Protein AF-A0A1T4YDE9-F1 (afdb_monomer)

pLDDT: mean 80.78, std 13.63, range [38.94, 96.81]

Secondary structure (DSSP, 8-state):
---EEEEEE-SSSS-EEEEEE-SB-TTT-PBP---TTHHHHHHHHHHHHHHHTT----SS------HHHHHHHHHHHHHHHH-SSHHHHHHHHHHTTEEEE--TTSSS-EEEETT----EEGGGT-GGGSHHHHHHHHHHHHHHH-TTHHHHHS--------------SSTT--HHHHHHHHHHSS-HHHHHHHHHHHHTTSS-PPPP----HHHHHHHHHHHHHHHHHHHHHHHTT--SHHHHHHHHHHHHHHHHHHHHHHHHHHHHHTSTT--THHHHHHHHHHHHHHHHHHHHHHHHHHHHHHHHHHHHHHHHHHHHHHHHHHHHHHHHHHH--

InterPro domains:
  IPR005094 MobA/VirD2-like, nuclease domain [PF03432] (2-55)

Structure (mmCIF, N/CA/C/O backbone):
data_AF-A0A1T4YDE9-F1
#
_entry.id   AF-A0A1T4YDE9-F1
#
loop_
_atom_site.group_PDB
_atom_site.id
_atom_site.type_symbol
_atom_site.label_atom_id
_atom_site.label_alt_id
_atom_site.label_comp_id
_atom_site.label_asym_id
_atom_site.label_entity_id
_atom_site.label_seq_id
_atom_site.pdbx_PDB_ins_code
_atom_site.Cartn_x
_atom_site.Cartn_y
_atom_site.Cartn_z
_atom_site.occupancy
_atom_site.B_iso_or_equiv
_atom_site.auth_seq_id
_atom_site.auth_comp_id
_atom_site.auth_asym_id
_atom_site.auth_atom_id
_atom_site.pdbx_PDB_model_num
ATOM 1 N N . ARG A 1 1 ? -25.663 -31.930 9.914 1.00 81.06 1 ARG A N 1
ATOM 2 C CA . ARG A 1 1 ? -24.834 -32.517 10.999 1.00 81.06 1 ARG A CA 1
ATOM 3 C C . ARG A 1 1 ? -24.202 -31.427 11.853 1.00 81.06 1 ARG A C 1
ATOM 5 O O . ARG A 1 1 ? -24.528 -31.337 13.024 1.00 81.06 1 ARG A O 1
ATOM 12 N N . PHE A 1 2 ? -23.339 -30.589 11.279 1.00 88.94 2 PHE A N 1
ATOM 13 C CA . PHE A 1 2 ? -22.819 -29.404 11.964 1.00 88.94 2 PHE A CA 1
ATOM 14 C C . PHE A 1 2 ? -23.825 -28.256 11.876 1.00 88.94 2 PHE A C 1
ATOM 16 O O . PHE A 1 2 ? -24.538 -28.144 10.878 1.00 88.94 2 PHE A O 1
ATOM 23 N N . GLN A 1 3 ? -23.891 -27.434 12.920 1.00 90.06 3 GLN A N 1
ATOM 24 C CA . GLN A 1 3 ? -24.678 -26.202 12.910 1.00 90.06 3 GLN A CA 1
ATOM 25 C C . GLN A 1 3 ? -23.912 -25.132 12.129 1.00 90.06 3 GLN A C 1
ATOM 27 O O . GLN A 1 3 ? -22.691 -25.021 12.267 1.00 90.06 3 GLN A O 1
ATOM 32 N N . VAL A 1 4 ? -24.624 -24.350 11.322 1.00 90.06 4 VAL A N 1
ATOM 33 C CA . VAL A 1 4 ? -24.051 -23.255 10.535 1.00 90.06 4 VAL A CA 1
ATOM 34 C C . VAL A 1 4 ? -24.906 -22.017 10.745 1.00 90.06 4 VAL A C 1
ATOM 36 O O . VAL A 1 4 ? -26.114 -22.059 10.529 1.00 90.06 4 VAL A O 1
ATOM 39 N N . LEU A 1 5 ? -24.278 -20.922 11.158 1.00 90.94 5 LEU A N 1
ATOM 40 C CA . LEU A 1 5 ? -24.888 -19.601 11.189 1.00 90.94 5 LEU A CA 1
ATOM 41 C C . LEU A 1 5 ? -24.454 -18.829 9.944 1.00 90.94 5 LEU A C 1
ATOM 43 O O . LEU A 1 5 ? -23.268 -18.780 9.617 1.00 90.94 5 LEU A O 1
ATOM 47 N N . VAL A 1 6 ? -25.424 -18.237 9.254 1.00 91.81 6 VAL A N 1
ATOM 48 C CA . VAL A 1 6 ? -25.197 -17.411 8.067 1.00 91.81 6 VAL A CA 1
ATOM 49 C C . VAL A 1 6 ? -25.504 -15.967 8.433 1.00 91.81 6 VAL A C 1
ATOM 51 O O . VAL A 1 6 ? -26.596 -15.671 8.907 1.00 91.81 6 VAL A O 1
ATOM 54 N N . ALA A 1 7 ? -24.539 -15.075 8.229 1.00 90.50 7 ALA A N 1
ATOM 55 C CA . ALA A 1 7 ? -24.699 -13.646 8.466 1.00 90.50 7 ALA A CA 1
ATOM 56 C C . ALA A 1 7 ? -24.392 -12.864 7.187 1.00 90.50 7 ALA A C 1
ATOM 58 O O . ALA A 1 7 ? -23.284 -12.945 6.659 1.00 90.50 7 ALA A O 1
ATOM 59 N N . THR A 1 8 ? -25.358 -12.094 6.697 1.00 88.50 8 THR A N 1
ATOM 60 C CA . THR A 1 8 ? -25.191 -11.259 5.501 1.00 88.50 8 THR A CA 1
ATOM 61 C C . THR A 1 8 ? -24.690 -9.875 5.900 1.00 88.50 8 THR A C 1
ATOM 63 O O . THR A 1 8 ? -25.335 -9.162 6.666 1.00 88.50 8 THR A O 1
ATOM 66 N N . HIS A 1 9 ? -23.533 -9.473 5.381 1.00 86.06 9 HIS A N 1
ATOM 67 C CA . HIS A 1 9 ? -23.024 -8.114 5.537 1.00 86.06 9 HIS A CA 1
ATOM 68 C C . HIS A 1 9 ? -23.741 -7.172 4.565 1.00 86.06 9 HIS A C 1
ATOM 70 O O . HIS A 1 9 ? -23.532 -7.254 3.357 1.00 86.06 9 HIS A O 1
ATOM 76 N N . MET A 1 10 ? -24.549 -6.256 5.110 1.00 84.50 10 MET A N 1
ATOM 77 C CA . MET A 1 10 ? -25.315 -5.259 4.341 1.00 84.50 10 MET A CA 1
ATOM 78 C C . MET A 1 10 ? -24.738 -3.834 4.420 1.00 84.50 10 MET A C 1
ATOM 80 O O . MET A 1 10 ? -25.227 -2.932 3.754 1.00 84.50 10 MET A O 1
ATOM 84 N N . ASN A 1 11 ? -23.688 -3.616 5.219 1.00 76.81 11 ASN A N 1
ATOM 85 C CA . ASN A 1 11 ? -23.154 -2.277 5.518 1.00 76.81 11 ASN A CA 1
ATOM 86 C C . ASN A 1 11 ? -22.185 -1.719 4.457 1.00 76.81 11 ASN A C 1
ATOM 88 O O . ASN A 1 11 ? -21.661 -0.621 4.626 1.00 76.81 11 ASN A O 1
ATOM 92 N N . THR A 1 12 ? -21.874 -2.484 3.411 1.00 72.50 12 THR A N 1
ATOM 93 C CA . THR A 1 12 ? -20.925 -2.099 2.356 1.00 72.50 12 THR A CA 1
ATOM 94 C C . THR A 1 12 ? -21.469 -2.508 0.996 1.00 72.50 12 THR A C 1
ATOM 96 O O . THR A 1 12 ? -22.117 -3.546 0.914 1.00 72.50 12 THR A O 1
ATOM 99 N N . ASP A 1 13 ? -21.097 -1.790 -0.067 1.00 71.25 13 ASP A N 1
ATOM 100 C CA . ASP A 1 13 ? -21.495 -2.095 -1.458 1.00 71.25 13 ASP A CA 1
ATOM 101 C C . ASP A 1 13 ? -21.146 -3.528 -1.910 1.00 71.25 13 ASP A C 1
ATOM 103 O O . ASP A 1 13 ? -21.721 -4.055 -2.858 1.00 71.25 13 ASP A O 1
ATOM 107 N N . ASN A 1 14 ? -20.218 -4.191 -1.211 1.00 74.06 14 ASN A N 1
ATOM 108 C CA . ASN A 1 14 ? -19.912 -5.604 -1.401 1.00 74.06 14 ASN A CA 1
ATOM 109 C C . ASN A 1 14 ? -20.756 -6.463 -0.448 1.00 74.06 14 ASN A C 1
ATOM 111 O O . ASN A 1 14 ? -20.299 -6.798 0.651 1.00 74.06 14 ASN A O 1
ATOM 115 N N . LEU A 1 15 ? -21.964 -6.838 -0.870 1.00 79.19 15 LEU A N 1
ATOM 116 C CA . LEU A 1 15 ? -22.786 -7.811 -0.150 1.00 79.19 15 LEU A CA 1
ATOM 117 C C . LEU A 1 15 ? -22.069 -9.165 -0.110 1.00 79.19 15 LEU A C 1
ATOM 119 O O . LEU A 1 15 ? -21.685 -9.712 -1.143 1.00 79.19 15 LEU A O 1
ATOM 123 N N . HIS A 1 16 ? -21.861 -9.705 1.087 1.00 84.12 16 HIS A N 1
ATOM 124 C CA . HIS A 1 16 ? -21.255 -11.023 1.261 1.00 84.12 16 HIS A CA 1
ATOM 125 C C . HIS A 1 16 ? -21.817 -11.734 2.487 1.00 84.12 16 HIS A C 1
ATOM 127 O O . HIS A 1 16 ? -22.206 -11.105 3.471 1.00 84.12 16 HIS A O 1
ATOM 133 N N . ASN A 1 17 ? -21.839 -13.063 2.421 1.00 86.06 17 ASN A N 1
ATOM 134 C CA . ASN A 1 17 ? -22.279 -13.914 3.517 1.00 86.06 17 ASN A CA 1
ATOM 135 C C . ASN A 1 17 ? -21.066 -14.437 4.293 1.00 86.06 17 ASN A C 1
ATOM 137 O O . ASN A 1 17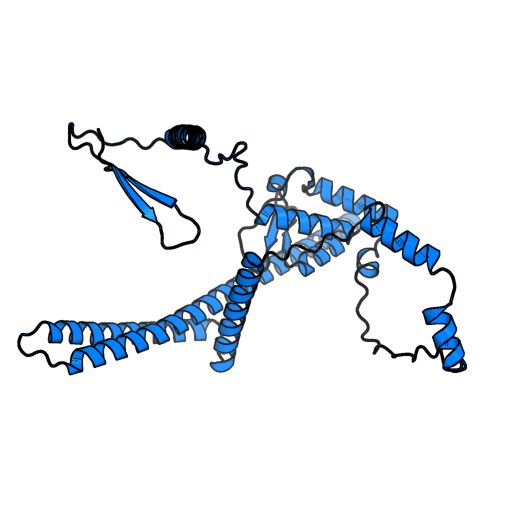 ? -20.113 -14.957 3.711 1.00 86.06 17 ASN A O 1
ATOM 141 N N . HIS A 1 18 ? -21.125 -14.343 5.616 1.00 88.88 18 HIS A N 1
ATOM 142 C CA . HIS A 1 18 ? -20.240 -15.046 6.530 1.00 88.88 18 HIS A CA 1
ATOM 143 C C . HIS A 1 18 ? -20.902 -16.342 6.985 1.00 88.88 18 HIS A C 1
ATOM 145 O O . HIS A 1 18 ? -22.007 -16.323 7.524 1.00 88.88 18 HIS A O 1
ATOM 151 N N . PHE A 1 19 ? -20.198 -17.457 6.805 1.00 88.50 19 PHE A N 1
ATOM 152 C CA . PHE A 1 19 ? -20.585 -18.754 7.348 1.00 88.50 19 PHE A CA 1
ATOM 153 C C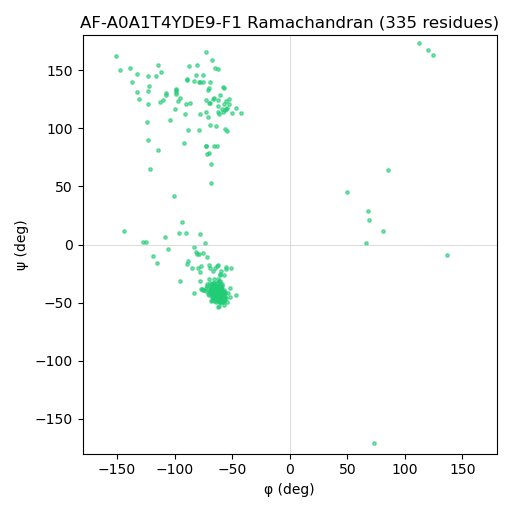 . PHE A 1 19 ? -19.782 -19.027 8.618 1.00 88.50 19 PHE A C 1
ATOM 155 O O . PHE A 1 19 ? -18.557 -19.152 8.572 1.00 88.50 19 PHE A O 1
ATOM 162 N N . VAL A 1 20 ? -20.469 -19.128 9.750 1.00 88.25 20 VAL A N 1
ATOM 163 C CA . VAL A 1 20 ? -19.891 -19.537 11.031 1.00 88.25 20 VAL A CA 1
ATOM 164 C C . VAL A 1 20 ? -20.320 -20.974 11.288 1.00 88.25 20 VAL A C 1
ATOM 166 O O . VAL A 1 20 ? -21.484 -21.247 11.566 1.00 88.25 20 VAL A O 1
ATOM 169 N N . ILE A 1 21 ? -19.380 -21.903 11.149 1.00 88.81 21 ILE A N 1
ATOM 170 C CA . ILE A 1 21 ? -19.630 -23.340 11.287 1.00 88.81 21 ILE A CA 1
ATOM 171 C C . ILE A 1 21 ? -19.209 -23.770 12.689 1.00 88.81 21 ILE A C 1
ATOM 173 O O . ILE A 1 21 ? -18.086 -23.484 13.111 1.00 88.81 21 ILE A O 1
ATOM 177 N N . ASN A 1 22 ? -20.083 -24.480 13.404 1.00 89.19 22 ASN A N 1
ATOM 178 C CA . ASN A 1 22 ? -19.698 -25.096 14.667 1.00 89.19 22 ASN A CA 1
ATOM 179 C C . ASN A 1 22 ? -18.669 -26.205 14.402 1.00 89.19 22 ASN A C 1
ATOM 181 O O . ASN A 1 22 ? -18.909 -27.125 13.618 1.00 89.19 22 ASN A O 1
ATOM 185 N N . SER A 1 23 ? -17.518 -26.112 15.066 1.00 87.00 23 SER A N 1
ATOM 186 C CA . SER A 1 23 ? -16.411 -27.049 14.898 1.00 87.00 23 SER A CA 1
ATOM 187 C C . SER A 1 23 ? -16.704 -28.434 15.476 1.00 87.00 23 SER A C 1
ATOM 189 O O . SER A 1 23 ? -16.029 -29.384 15.090 1.00 87.00 23 SER A O 1
ATOM 191 N N . VAL A 1 24 ? -17.699 -28.577 16.358 1.00 89.31 24 VAL A N 1
ATOM 192 C CA . VAL A 1 24 ? -18.115 -29.861 16.938 1.00 89.31 24 VAL A CA 1
ATOM 193 C C . VAL A 1 24 ? -19.597 -30.096 16.663 1.00 89.31 24 VAL A C 1
ATOM 195 O O . VAL A 1 24 ? -20.438 -29.222 16.854 1.00 89.31 24 VAL A O 1
ATOM 198 N N . SER A 1 25 ? -19.925 -31.293 16.186 1.00 88.31 25 SER A N 1
ATOM 199 C CA . SER A 1 25 ? -21.301 -31.716 15.942 1.00 88.31 25 SER A CA 1
ATOM 200 C C . SER A 1 25 ? -22.015 -31.975 17.267 1.00 88.31 25 SER A C 1
ATOM 202 O O . SER A 1 25 ? -21.579 -32.814 18.051 1.00 88.31 25 SER A O 1
ATOM 204 N N . TYR A 1 26 ? -23.144 -31.305 17.495 1.00 85.75 26 TYR A N 1
ATOM 205 C CA . TYR A 1 26 ? -23.996 -31.550 18.666 1.00 85.75 26 TYR A CA 1
ATOM 206 C C . TYR A 1 26 ? -24.658 -32.940 18.647 1.00 85.75 26 TYR A C 1
ATOM 208 O O . TYR A 1 26 ? -25.014 -33.463 19.693 1.00 85.75 26 TYR A O 1
ATOM 216 N N . VAL A 1 27 ? -24.800 -33.554 17.466 1.00 87.00 27 VAL A N 1
ATOM 217 C CA . VAL A 1 27 ? -25.489 -34.847 17.310 1.00 87.00 27 VAL A CA 1
ATOM 218 C C . VAL A 1 27 ? -24.617 -36.022 17.755 1.00 87.00 27 VAL A C 1
ATOM 220 O O . VAL A 1 27 ? -25.116 -36.986 18.316 1.00 87.00 27 VAL A O 1
ATOM 223 N N . ASP A 1 28 ? -23.315 -35.969 17.478 1.00 89.88 28 ASP A N 1
ATOM 224 C CA . ASP A 1 28 ? -22.431 -37.132 17.632 1.00 89.88 28 ASP A CA 1
ATOM 225 C C . ASP A 1 28 ? -21.017 -36.793 18.112 1.00 89.88 28 ASP A C 1
ATOM 227 O O . ASP A 1 28 ? -20.118 -37.630 18.039 1.00 89.88 28 ASP A O 1
ATOM 231 N N . GLY A 1 29 ? -20.789 -35.557 18.562 1.00 87.69 29 GLY A N 1
ATOM 232 C CA . GLY A 1 29 ? -19.530 -35.120 19.165 1.00 87.69 29 GLY A CA 1
ATOM 233 C C . GLY A 1 29 ? -18.326 -35.095 18.220 1.00 87.69 29 GLY A C 1
ATOM 234 O O . GLY A 1 29 ? -17.223 -34.757 18.648 1.00 87.69 29 GLY A O 1
ATOM 235 N N . LYS A 1 30 ? -18.487 -35.432 16.932 1.00 89.31 30 LYS A N 1
ATOM 236 C CA . LYS A 1 30 ? -17.353 -35.439 15.998 1.00 89.31 30 LYS A CA 1
ATOM 237 C C . LYS A 1 30 ? -16.963 -34.019 15.606 1.00 89.31 30 LYS A C 1
ATOM 239 O O . LYS A 1 30 ? -17.814 -33.141 15.454 1.00 89.31 30 LYS A O 1
ATOM 244 N N . LYS A 1 31 ? -15.662 -33.819 15.404 1.00 88.88 31 LYS A N 1
ATOM 245 C CA . LYS A 1 31 ? -15.071 -32.547 14.989 1.00 88.88 31 LYS A CA 1
ATOM 246 C C . LYS A 1 31 ? -15.156 -32.367 13.472 1.00 88.88 31 LYS A C 1
ATOM 248 O O . LYS A 1 31 ? -14.940 -33.311 12.716 1.00 88.88 31 LYS A O 1
ATOM 253 N N . TYR A 1 32 ? -15.439 -31.147 13.038 1.00 86.25 32 TYR A N 1
ATOM 254 C CA . TYR A 1 32 ? -15.381 -30.742 11.642 1.00 86.25 32 TYR A CA 1
ATOM 255 C C . TYR A 1 32 ? -13.923 -30.708 11.167 1.00 86.25 32 TYR A C 1
ATOM 257 O O . TYR A 1 32 ? -13.087 -29.996 11.730 1.00 86.25 32 TYR A O 1
ATOM 265 N N . GLU A 1 33 ? -13.614 -31.481 10.130 1.00 83.50 33 GLU A N 1
ATOM 266 C CA . GLU A 1 33 ? -12.301 -31.485 9.491 1.00 83.50 33 GLU A CA 1
ATOM 267 C C . GLU A 1 33 ? -12.290 -30.468 8.346 1.00 83.50 33 GLU A C 1
ATOM 269 O O . GLU A 1 33 ? -12.964 -30.649 7.335 1.00 83.50 33 GLU A O 1
ATOM 274 N N . GLN A 1 34 ? -11.517 -29.394 8.500 1.00 79.81 34 GLN A N 1
ATOM 275 C CA . GLN A 1 34 ? -11.392 -28.362 7.478 1.00 79.81 34 GLN A CA 1
ATOM 276 C C . GLN A 1 34 ? -10.269 -28.718 6.499 1.00 79.81 34 GLN A C 1
ATOM 278 O O . GLN A 1 34 ? -9.091 -28.459 6.760 1.00 79.81 34 GLN A O 1
ATOM 283 N N . ARG A 1 35 ? -10.628 -29.284 5.344 1.00 83.88 35 ARG A N 1
ATOM 284 C CA . ARG A 1 35 ? -9.667 -29.575 4.268 1.00 83.88 35 ARG A CA 1
ATOM 285 C C . ARG A 1 35 ? -9.545 -28.388 3.321 1.00 83.88 35 ARG A C 1
ATOM 287 O O . ARG A 1 35 ? -10.536 -27.759 2.964 1.00 83.88 35 ARG A O 1
ATOM 294 N N . ARG A 1 36 ? -8.330 -28.096 2.840 1.00 78.12 36 ARG A N 1
ATOM 295 C CA . ARG A 1 36 ? -8.136 -27.036 1.829 1.00 78.12 36 ARG A CA 1
ATOM 296 C C . ARG A 1 36 ? -8.865 -27.339 0.513 1.00 78.12 36 ARG A C 1
ATOM 298 O O . ARG A 1 36 ? -9.294 -26.401 -0.149 1.00 78.12 36 ARG A O 1
ATOM 305 N N . SER A 1 37 ? -9.037 -28.615 0.164 1.00 80.81 37 SER A N 1
ATOM 306 C CA . SER A 1 37 ? -9.777 -29.053 -1.027 1.00 80.81 37 SER A CA 1
ATOM 307 C C . SER A 1 37 ? -11.278 -28.746 -0.955 1.00 80.81 37 SER A C 1
ATOM 309 O O . SER A 1 37 ? -11.856 -28.377 -1.973 1.00 80.81 37 SER A O 1
ATOM 311 N N . GLN A 1 38 ? -11.892 -28.778 0.236 1.00 82.81 38 GLN A N 1
ATOM 312 C CA . GLN A 1 38 ? -13.323 -28.474 0.418 1.00 82.81 38 GLN A CA 1
ATOM 313 C C . GLN A 1 38 ? -13.695 -27.055 -0.017 1.00 82.81 38 GLN A C 1
ATOM 315 O O . GLN A 1 38 ? -14.833 -26.806 -0.394 1.00 82.81 38 GLN A O 1
ATOM 320 N N . TYR A 1 39 ? -12.754 -26.107 -0.016 1.00 81.88 39 TYR A N 1
ATOM 321 C CA . TYR A 1 39 ? -13.030 -24.769 -0.541 1.00 81.88 39 TYR A CA 1
ATOM 322 C C . TYR A 1 39 ? -13.370 -24.774 -2.033 1.00 81.88 39 TYR A C 1
ATOM 324 O O . TYR A 1 39 ? -14.163 -23.942 -2.472 1.00 81.88 39 TYR A O 1
ATOM 332 N N . ALA A 1 40 ? -12.782 -25.689 -2.809 1.00 83.94 40 ALA A N 1
ATOM 333 C CA . ALA A 1 40 ? -13.126 -25.854 -4.217 1.00 83.94 40 ALA A CA 1
ATOM 334 C C . ALA A 1 40 ? -14.536 -26.443 -4.367 1.00 83.94 40 ALA A C 1
ATOM 336 O O . ALA A 1 40 ? -15.304 -25.964 -5.196 1.00 83.94 40 ALA A O 1
ATOM 337 N N . GLU A 1 41 ? -14.901 -27.402 -3.514 1.00 86.25 41 GLU A N 1
ATOM 338 C CA . GLU A 1 41 ? -16.244 -27.997 -3.470 1.00 86.25 41 GLU A CA 1
ATOM 339 C C . GLU A 1 41 ? -17.309 -26.961 -3.082 1.00 86.25 41 GLU A C 1
ATOM 341 O O . GLU A 1 41 ? -18.325 -26.836 -3.760 1.00 86.25 41 GLU A O 1
ATOM 346 N N . PHE A 1 42 ? -17.056 -26.149 -2.049 1.00 86.31 42 PHE A N 1
ATOM 347 C CA . PHE A 1 42 ? -17.955 -25.061 -1.653 1.00 86.31 42 PHE A CA 1
ATOM 348 C C . PHE A 1 42 ? -18.105 -24.005 -2.741 1.00 86.31 42 PHE A C 1
ATOM 350 O O . PHE A 1 42 ? -19.211 -23.516 -2.964 1.00 86.31 42 PHE A O 1
ATOM 357 N N . ARG A 1 43 ? -17.018 -23.673 -3.448 1.00 84.81 43 ARG A N 1
ATOM 358 C CA . ARG A 1 43 ? -17.094 -22.775 -4.602 1.00 84.81 43 ARG A CA 1
ATOM 359 C C . ARG A 1 43 ? -17.943 -23.386 -5.711 1.00 84.81 43 ARG A C 1
ATOM 361 O O . ARG A 1 43 ? -18.843 -22.716 -6.186 1.00 84.81 43 ARG A O 1
ATOM 368 N N . ALA A 1 44 ? -17.722 -24.649 -6.066 1.00 87.19 44 ALA A N 1
ATOM 369 C CA . ALA A 1 44 ? -18.504 -25.324 -7.099 1.00 87.19 44 ALA A CA 1
ATOM 370 C C . ALA A 1 44 ? -19.999 -25.407 -6.740 1.00 87.19 44 ALA A C 1
ATOM 372 O O . ALA A 1 44 ? -20.847 -25.169 -7.598 1.00 87.19 44 ALA A O 1
ATOM 373 N N . ALA A 1 45 ? -20.328 -25.686 -5.474 1.00 88.88 45 ALA A N 1
ATOM 374 C CA . ALA A 1 45 ? -21.704 -25.687 -4.983 1.00 88.88 45 ALA A CA 1
ATOM 375 C C . ALA A 1 45 ? -22.333 -24.284 -5.032 1.00 88.88 45 ALA A C 1
ATOM 377 O O . ALA A 1 45 ? -23.465 -24.136 -5.485 1.00 88.88 45 ALA A O 1
ATOM 378 N N . SER A 1 46 ? -21.583 -23.254 -4.626 1.00 87.38 46 SER A N 1
ATOM 379 C CA . SER A 1 46 ? -22.008 -21.854 -4.733 1.00 87.38 46 SER A CA 1
ATOM 380 C C . SER A 1 46 ? -22.234 -21.445 -6.188 1.00 87.38 46 SER A C 1
ATOM 382 O O . SER A 1 46 ? -23.259 -20.854 -6.501 1.00 87.38 46 SER A O 1
ATOM 384 N N . ASP A 1 47 ? -21.307 -21.776 -7.084 1.00 88.50 47 ASP A N 1
ATOM 385 C CA . ASP A 1 47 ? -21.383 -21.462 -8.509 1.00 88.50 47 ASP A CA 1
ATOM 386 C C . ASP A 1 47 ? -22.561 -22.185 -9.174 1.00 88.50 47 ASP A C 1
ATOM 388 O O . ASP A 1 47 ? -23.227 -21.624 -10.041 1.00 88.50 47 ASP A O 1
ATOM 392 N N . LYS A 1 48 ? -22.839 -23.434 -8.782 1.00 90.81 48 LYS A N 1
ATOM 393 C CA . LYS A 1 48 ? -24.020 -24.174 -9.242 1.00 90.81 48 LYS A CA 1
ATOM 394 C C . LYS A 1 48 ? -25.302 -23.449 -8.835 1.00 90.81 48 LYS A C 1
ATOM 396 O O . LYS A 1 48 ? -26.138 -23.191 -9.692 1.00 90.81 48 LYS A O 1
ATOM 401 N N . LEU A 1 49 ? -25.404 -23.059 -7.565 1.00 88.94 49 LEU A N 1
ATOM 402 C CA . LEU A 1 49 ? -26.558 -22.336 -7.041 1.00 88.94 49 LEU A CA 1
ATOM 403 C C . LEU A 1 49 ? -26.731 -20.983 -7.746 1.00 88.94 49 LEU A C 1
ATOM 405 O O . LEU A 1 49 ? -27.819 -20.663 -8.205 1.00 88.94 49 LEU A O 1
ATOM 409 N N . CYS A 1 50 ? -25.654 -20.219 -7.936 1.00 86.75 50 CYS A N 1
ATOM 410 C CA . CYS A 1 50 ? -25.708 -18.971 -8.696 1.00 86.75 50 CYS A CA 1
ATOM 411 C C . CYS A 1 50 ? -26.256 -19.179 -10.116 1.00 86.75 50 CYS A C 1
ATOM 413 O O . CYS A 1 50 ? -27.137 -18.428 -10.525 1.00 86.75 50 CYS A O 1
ATOM 415 N N . ARG A 1 51 ? -25.807 -20.214 -10.844 1.00 88.56 51 ARG A N 1
ATOM 416 C CA . ARG A 1 51 ? -26.336 -20.522 -12.186 1.00 88.56 51 ARG A CA 1
ATOM 417 C C . ARG A 1 51 ? -27.821 -20.882 -12.162 1.00 88.56 51 ARG A C 1
ATOM 419 O O . ARG A 1 51 ? -28.553 -20.412 -13.025 1.00 88.56 51 ARG A O 1
ATOM 426 N N . GLU A 1 52 ? -28.264 -21.675 -11.185 1.00 92.94 52 GLU A N 1
ATOM 427 C CA . GLU A 1 52 ? -29.679 -22.055 -11.027 1.00 92.94 52 GLU A CA 1
ATOM 428 C C . GLU A 1 52 ? -30.587 -20.834 -10.830 1.00 92.94 52 GLU A C 1
ATOM 430 O O . GLU A 1 52 ? -31.675 -20.777 -11.395 1.00 92.94 52 GLU A O 1
ATOM 435 N N . TYR A 1 53 ? -30.116 -19.828 -10.089 1.00 88.62 53 TYR A N 1
ATOM 436 C CA . TYR A 1 53 ? -30.848 -18.581 -9.852 1.00 88.62 53 TYR A CA 1
ATOM 437 C C . TYR A 1 53 ? -30.566 -17.480 -10.895 1.00 88.62 53 TYR A C 1
ATOM 439 O O . TYR A 1 53 ? -30.963 -16.334 -10.694 1.00 88.62 53 TYR A O 1
ATOM 447 N N . GLY A 1 54 ? -29.880 -17.791 -12.003 1.00 86.25 54 GLY A N 1
ATOM 448 C CA . GLY A 1 54 ? -29.580 -16.825 -13.070 1.00 86.25 54 GLY A CA 1
ATOM 449 C C . GLY A 1 54 ? -28.587 -15.720 -12.677 1.00 86.25 54 GLY A C 1
ATOM 450 O O . GLY A 1 54 ? -28.557 -14.661 -13.301 1.00 86.25 54 GLY A O 1
ATOM 451 N N . LEU A 1 55 ? -27.782 -15.943 -11.637 1.00 83.44 55 LEU A N 1
ATOM 452 C CA . LEU A 1 55 ? -26.744 -15.026 -11.168 1.00 83.44 55 LEU A CA 1
ATOM 453 C C . LEU A 1 55 ? -25.421 -15.259 -11.910 1.00 83.44 55 LEU A C 1
ATOM 455 O O . LEU A 1 55 ? -25.114 -16.363 -12.365 1.00 83.44 55 LEU A O 1
ATOM 459 N N . SER A 1 56 ? -24.600 -14.211 -12.004 1.00 81.06 56 SER A N 1
ATOM 460 C C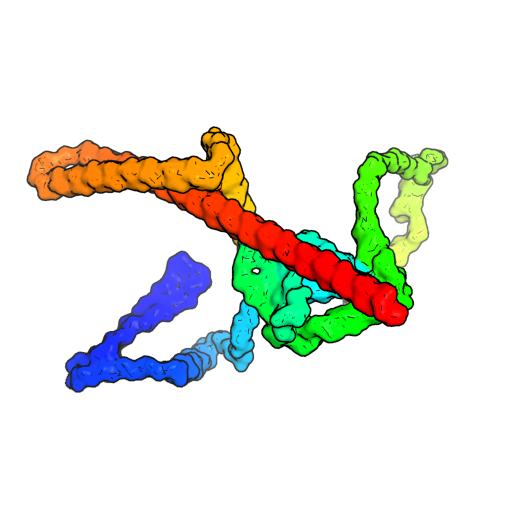A . SER A 1 56 ? -23.301 -14.286 -12.672 1.00 81.06 56 SER A CA 1
ATOM 461 C C . SER A 1 56 ? -22.297 -15.137 -11.885 1.00 81.06 56 SER A C 1
ATOM 463 O O . SER A 1 56 ? -22.205 -15.071 -10.658 1.00 81.06 56 SER A O 1
ATOM 465 N N . VAL A 1 57 ? -21.515 -15.937 -12.612 1.00 82.06 57 VAL A N 1
ATOM 466 C CA . VAL A 1 57 ? -20.462 -16.799 -12.063 1.00 82.06 57 VAL A CA 1
ATOM 467 C C . VAL A 1 57 ? -19.131 -16.468 -12.725 1.00 82.06 57 VAL A C 1
ATOM 469 O O . VAL A 1 57 ? -19.070 -16.136 -13.906 1.00 82.06 57 VAL A O 1
ATOM 472 N N . VAL A 1 58 ? -18.043 -16.555 -11.961 1.00 76.56 58 VAL A N 1
ATOM 473 C CA . VAL A 1 58 ? -16.689 -16.317 -12.471 1.00 76.56 58 VAL A CA 1
ATOM 474 C C . VAL A 1 58 ? -16.202 -17.561 -13.220 1.00 76.56 58 VAL A C 1
ATOM 476 O O . VAL A 1 58 ? -15.726 -18.509 -12.604 1.00 76.56 58 VAL A O 1
ATOM 479 N N . GLU A 1 59 ? -16.304 -17.561 -14.550 1.00 69.81 59 GLU A N 1
ATOM 480 C CA . GLU A 1 59 ? -15.967 -18.725 -15.392 1.00 69.81 59 GLU A CA 1
ATOM 481 C C . GLU A 1 59 ? -14.473 -19.073 -15.405 1.00 69.81 59 GLU A C 1
ATOM 483 O O . GLU A 1 59 ? -14.096 -20.242 -15.447 1.00 69.81 59 GLU A O 1
ATOM 488 N N . GLN A 1 60 ? -13.609 -18.061 -15.320 1.00 68.25 60 GLN A N 1
ATOM 489 C CA . GLN A 1 60 ? -12.163 -18.235 -15.215 1.00 68.25 60 GLN A CA 1
ATOM 490 C C . GLN A 1 60 ? -11.666 -17.531 -13.958 1.00 68.25 60 GLN A C 1
ATOM 492 O O . GLN A 1 60 ? -11.315 -16.346 -14.013 1.00 68.25 60 GLN A O 1
ATOM 497 N N . PRO A 1 61 ? -11.613 -18.225 -12.807 1.00 58.62 61 PRO A N 1
ATOM 498 C CA . PRO A 1 61 ? -10.988 -17.687 -11.616 1.00 58.62 61 PRO A CA 1
ATOM 499 C C . PRO A 1 61 ? -9.476 -17.635 -11.852 1.00 58.62 61 PRO A C 1
ATOM 501 O O . PRO A 1 61 ? -8.722 -18.485 -11.383 1.00 58.62 61 PRO A O 1
ATOM 504 N N . LYS A 1 62 ? -9.011 -16.623 -12.594 1.00 55.44 62 LYS A N 1
ATOM 505 C CA . LYS A 1 62 ? -7.594 -16.277 -12.630 1.00 55.44 62 LYS A CA 1
ATOM 506 C C . LYS A 1 62 ? -7.197 -16.041 -11.181 1.00 55.44 62 LYS A C 1
ATOM 508 O O . LYS A 1 62 ? -7.835 -15.239 -10.490 1.00 55.44 62 LYS A O 1
ATOM 513 N N . ALA A 1 63 ? -6.189 -16.772 -10.699 1.00 57.09 63 ALA A N 1
ATOM 514 C CA . ALA A 1 63 ? -5.568 -16.459 -9.422 1.00 57.09 63 ALA A CA 1
ATOM 515 C C . ALA A 1 63 ? -5.254 -14.972 -9.486 1.00 57.09 63 ALA A C 1
ATOM 517 O O . ALA A 1 63 ? -4.522 -14.566 -10.384 1.00 57.09 63 ALA A O 1
ATOM 518 N N . LYS A 1 64 ? -5.930 -14.171 -8.651 1.00 54.47 64 LYS A N 1
ATOM 519 C CA . LYS A 1 64 ? -5.922 -12.715 -8.766 1.00 54.47 64 LYS A CA 1
ATOM 520 C C . LYS A 1 64 ? -4.468 -12.284 -8.720 1.00 54.47 64 LYS A C 1
ATOM 522 O O . LYS A 1 64 ? -3.866 -12.283 -7.644 1.00 54.47 64 LYS A O 1
ATOM 527 N N . GLU A 1 65 ? -3.895 -12.023 -9.893 1.00 60.09 65 GLU A N 1
ATOM 528 C CA . GLU A 1 65 ? -2.498 -11.665 -9.968 1.00 60.09 65 GLU A CA 1
ATOM 529 C C . GLU A 1 65 ? -2.391 -10.386 -9.146 1.00 60.09 65 GLU A C 1
ATOM 531 O O . GLU A 1 65 ? -3.236 -9.491 -9.300 1.00 60.09 65 GLU A O 1
ATOM 536 N N . PRO A 1 66 ? -1.463 -10.311 -8.178 1.00 67.69 66 PRO A N 1
ATOM 537 C CA . PRO A 1 66 ? -1.340 -9.108 -7.388 1.00 67.69 66 PRO A CA 1
ATOM 538 C C . PRO A 1 66 ? -1.199 -7.949 -8.371 1.00 67.69 66 PRO A C 1
ATOM 540 O O . PRO A 1 66 ? -0.252 -7.944 -9.147 1.00 67.69 66 PRO A O 1
ATOM 543 N N . ALA A 1 67 ? -2.101 -6.962 -8.334 1.00 73.75 67 ALA A N 1
ATOM 544 C CA . ALA A 1 67 ? -2.036 -5.784 -9.216 1.00 73.75 67 ALA A CA 1
ATOM 545 C C . ALA A 1 67 ? -0.649 -5.104 -9.177 1.00 73.75 67 ALA A C 1
ATOM 547 O O . ALA A 1 67 ? -0.237 -4.397 -10.088 1.00 73.75 67 ALA A O 1
ATOM 548 N N . ARG A 1 68 ? 0.105 -5.376 -8.108 1.00 79.69 68 ARG A N 1
ATOM 549 C CA . ARG A 1 68 ? 1.518 -5.063 -7.950 1.00 79.69 68 ARG A CA 1
ATOM 550 C C . ARG A 1 68 ? 2.434 -5.629 -9.050 1.00 79.69 68 ARG A C 1
ATOM 552 O O . ARG A 1 68 ? 3.358 -4.924 -9.421 1.00 79.69 68 ARG A O 1
ATOM 559 N N . TYR A 1 69 ? 2.248 -6.864 -9.517 1.00 85.12 69 TYR A N 1
ATOM 560 C CA . TYR A 1 69 ? 3.100 -7.472 -10.550 1.00 85.12 69 TYR A CA 1
ATOM 561 C C . TYR A 1 69 ? 2.860 -6.836 -11.914 1.00 85.12 69 TYR A C 1
ATOM 563 O O . TYR A 1 69 ? 3.832 -6.465 -12.558 1.00 85.12 69 TYR A O 1
ATOM 571 N N . ALA A 1 70 ? 1.599 -6.585 -12.277 1.00 84.50 70 ALA A N 1
ATOM 572 C CA . ALA A 1 70 ? 1.259 -5.823 -13.479 1.00 84.50 70 ALA A CA 1
ATOM 573 C C . ALA A 1 70 ? 1.952 -4.447 -13.492 1.00 84.50 70 ALA A C 1
ATOM 575 O O . ALA A 1 70 ? 2.692 -4.143 -14.417 1.00 84.50 70 ALA A O 1
ATOM 576 N N . ARG A 1 71 ? 1.857 -3.682 -12.393 1.00 85.06 71 ARG A N 1
ATOM 577 C CA . ARG A 1 71 ? 2.549 -2.383 -12.266 1.00 85.06 71 ARG A CA 1
ATOM 578 C C . ARG A 1 71 ? 4.076 -2.477 -12.334 1.00 85.06 71 ARG A C 1
ATOM 580 O O . ARG A 1 71 ? 4.727 -1.520 -12.732 1.00 85.06 71 ARG A O 1
ATOM 587 N N . MET A 1 72 ? 4.663 -3.584 -11.873 1.00 88.56 72 MET A N 1
ATOM 588 C CA . MET A 1 72 ? 6.112 -3.804 -11.960 1.00 88.56 72 MET A CA 1
ATOM 589 C C . MET A 1 72 ? 6.542 -4.144 -13.388 1.00 88.56 72 MET A C 1
ATOM 591 O O . MET A 1 72 ? 7.578 -3.652 -13.815 1.00 88.56 72 MET A O 1
ATOM 595 N N . ARG A 1 73 ? 5.747 -4.939 -14.115 1.00 90.38 73 ARG A N 1
ATOM 596 C CA . ARG A 1 73 ? 5.956 -5.228 -15.540 1.00 90.38 73 ARG A CA 1
ATOM 597 C C . ARG A 1 73 ? 5.879 -3.959 -16.375 1.00 90.38 73 ARG A C 1
ATOM 599 O O . ARG A 1 73 ? 6.858 -3.619 -17.018 1.00 90.38 73 ARG A O 1
ATOM 606 N N . GLU A 1 74 ? 4.793 -3.197 -16.234 1.00 89.56 74 GLU A N 1
ATOM 607 C CA . GLU A 1 74 ? 4.608 -1.905 -16.911 1.00 89.56 74 GLU A CA 1
ATOM 608 C C . GLU A 1 74 ? 5.784 -0.954 -16.660 1.00 89.56 74 GLU A C 1
ATOM 610 O O . GLU A 1 74 ? 6.266 -0.294 -17.578 1.00 89.56 74 GLU A O 1
ATOM 615 N N . ALA A 1 75 ? 6.282 -0.913 -15.419 1.00 90.75 75 ALA A N 1
ATOM 616 C CA . ALA A 1 75 ? 7.421 -0.077 -15.072 1.00 90.75 75 ALA A CA 1
ATOM 617 C C . ALA A 1 75 ? 8.725 -0.527 -15.748 1.00 90.75 75 ALA A C 1
ATOM 619 O O . ALA A 1 75 ? 9.508 0.307 -16.206 1.00 90.75 75 ALA A O 1
ATOM 620 N N . ILE A 1 76 ? 8.955 -1.843 -15.820 1.00 91.50 76 ILE A N 1
ATOM 621 C CA . ILE A 1 76 ? 10.094 -2.427 -16.539 1.00 91.50 76 ILE A CA 1
ATOM 622 C C . ILE A 1 76 ? 9.958 -2.172 -18.038 1.00 91.50 76 ILE A C 1
ATOM 624 O O . ILE A 1 76 ? 10.945 -1.792 -18.658 1.00 91.50 76 ILE A O 1
ATOM 628 N N . ASP A 1 77 ? 8.764 -2.314 -18.608 1.00 92.31 77 ASP A N 1
ATOM 629 C CA . ASP A 1 77 ? 8.514 -2.094 -20.031 1.00 92.31 77 ASP A CA 1
ATOM 630 C C . ASP A 1 77 ? 8.792 -0.642 -20.425 1.00 92.31 77 ASP A C 1
ATOM 632 O O . ASP A 1 77 ? 9.597 -0.401 -21.324 1.00 92.31 77 ASP A O 1
ATOM 636 N N . GLN A 1 78 ? 8.258 0.325 -19.673 1.00 89.62 78 GLN A N 1
ATOM 637 C CA . GLN A 1 78 ? 8.575 1.745 -19.864 1.00 89.62 78 GLN A CA 1
ATOM 638 C C . GLN A 1 78 ? 10.065 2.041 -19.661 1.00 89.62 78 GLN A C 1
ATOM 640 O O . GLN A 1 78 ? 10.658 2.830 -20.395 1.00 89.62 78 GLN A O 1
ATOM 645 N N . ALA A 1 79 ? 10.702 1.412 -18.668 1.00 92.31 79 ALA A N 1
ATOM 646 C CA . ALA A 1 79 ? 12.129 1.603 -18.437 1.00 92.31 79 ALA A CA 1
ATOM 647 C C . ALA A 1 79 ? 12.983 1.029 -19.574 1.00 92.31 79 ALA A C 1
ATOM 649 O O . ALA A 1 79 ? 13.970 1.657 -19.947 1.00 92.31 79 ALA A O 1
ATOM 650 N N . CYS A 1 80 ? 12.592 -0.112 -20.147 1.00 91.12 80 CYS A N 1
ATOM 651 C CA . CYS A 1 80 ? 13.239 -0.687 -21.320 1.00 91.12 80 CYS A CA 1
ATOM 652 C C . CYS A 1 80 ? 13.041 0.205 -22.542 1.00 91.12 80 CYS A C 1
ATOM 654 O O . CYS A 1 80 ? 13.993 0.427 -23.270 1.00 91.12 80 CYS A O 1
ATOM 656 N N . GLU A 1 81 ? 11.846 0.755 -22.766 1.00 89.62 81 GLU A N 1
ATOM 657 C CA . GLU A 1 81 ? 11.605 1.682 -23.878 1.00 89.62 81 GLU A CA 1
ATOM 658 C C . GLU A 1 81 ? 12.456 2.952 -23.784 1.00 89.62 81 GLU A C 1
ATOM 660 O O . GLU A 1 81 ? 12.834 3.526 -24.808 1.00 89.62 81 GLU A O 1
ATOM 665 N N . ASP A 1 82 ? 12.710 3.439 -22.572 1.00 87.12 82 ASP A N 1
ATOM 666 C CA . ASP A 1 82 ? 13.396 4.709 -22.342 1.00 87.12 82 ASP A CA 1
ATOM 667 C C . ASP A 1 82 ? 14.916 4.595 -22.248 1.00 87.12 82 ASP A C 1
ATOM 669 O O . ASP A 1 82 ? 15.606 5.608 -22.360 1.00 87.12 82 ASP A O 1
ATOM 673 N N . ALA A 1 83 ? 15.442 3.392 -22.039 1.00 90.50 83 ALA A N 1
ATOM 674 C CA . ALA A 1 83 ? 16.853 3.160 -21.800 1.00 90.50 83 ALA A CA 1
ATOM 675 C C . ALA A 1 83 ? 17.492 2.316 -22.904 1.00 90.50 83 ALA A C 1
ATOM 677 O O . ALA A 1 83 ? 16.902 1.387 -23.454 1.00 90.50 83 ALA A O 1
ATOM 678 N N . SER A 1 84 ? 18.750 2.629 -23.186 1.00 88.44 84 SER A N 1
ATOM 679 C CA . SER A 1 84 ? 19.643 1.794 -23.990 1.00 88.44 84 SER A CA 1
ATOM 680 C C . SER A 1 84 ? 20.830 1.266 -23.184 1.00 88.44 84 SER A C 1
ATOM 682 O O . SER A 1 84 ? 21.482 0.313 -23.597 1.00 88.44 84 SER A O 1
ATOM 684 N N . THR A 1 85 ? 21.109 1.851 -22.016 1.00 88.38 85 THR A N 1
ATOM 685 C CA . THR A 1 85 ? 22.151 1.388 -21.098 1.00 88.38 85 THR A CA 1
ATOM 686 C C . THR A 1 85 ? 21.542 0.887 -19.792 1.00 88.38 85 THR A C 1
ATOM 688 O O . THR A 1 85 ? 20.471 1.328 -19.371 1.00 88.38 85 THR A O 1
ATOM 691 N N . ALA A 1 86 ? 22.246 -0.016 -19.105 1.00 86.88 86 ALA A N 1
ATOM 692 C CA . ALA A 1 86 ? 21.828 -0.492 -17.785 1.00 86.88 86 ALA A CA 1
ATOM 693 C C . ALA A 1 86 ? 21.753 0.647 -16.746 1.00 86.88 86 ALA A C 1
ATOM 695 O O . ALA A 1 86 ? 20.918 0.623 -15.842 1.00 86.88 86 ALA A O 1
ATOM 696 N N . GLU A 1 87 ? 22.603 1.672 -16.880 1.00 86.06 87 GLU A N 1
ATOM 697 C CA . GLU A 1 87 ? 22.581 2.848 -16.004 1.00 86.06 87 GLU A CA 1
ATOM 698 C C . GLU A 1 87 ? 21.309 3.675 -16.210 1.00 86.06 87 GLU A C 1
ATOM 700 O O . GLU A 1 87 ? 20.635 4.028 -15.238 1.00 86.06 87 GLU A O 1
ATOM 705 N N . ASP A 1 88 ? 20.933 3.915 -17.467 1.00 89.31 88 ASP A N 1
ATOM 706 C CA . ASP A 1 88 ? 19.704 4.628 -17.810 1.00 89.31 88 ASP A CA 1
ATOM 707 C C . ASP A 1 88 ? 18.457 3.835 -17.442 1.00 89.31 88 ASP A C 1
ATOM 709 O O . ASP A 1 88 ? 17.462 4.408 -16.995 1.00 89.31 88 ASP A O 1
ATOM 713 N N . PHE A 1 89 ? 18.522 2.508 -17.543 1.00 90.75 89 PHE A N 1
ATOM 714 C CA . PHE A 1 89 ? 17.454 1.621 -17.100 1.00 90.75 89 PHE A CA 1
ATOM 715 C C . PHE A 1 89 ? 17.219 1.761 -15.592 1.00 90.75 89 PHE A C 1
ATOM 717 O O . PHE A 1 89 ? 16.091 2.008 -15.150 1.00 90.75 89 PHE A O 1
ATOM 724 N N . HIS A 1 90 ? 18.289 1.714 -14.787 1.00 88.75 90 HIS A N 1
ATOM 725 C CA . HIS A 1 90 ? 18.200 1.979 -13.349 1.00 88.75 90 HIS A CA 1
ATOM 726 C C . HIS A 1 90 ? 17.670 3.388 -13.062 1.00 88.75 90 HIS A C 1
ATOM 728 O O . HIS A 1 90 ? 16.846 3.565 -12.163 1.00 88.75 90 HIS A O 1
ATOM 734 N N . ARG A 1 91 ? 18.104 4.394 -13.830 1.00 87.25 91 ARG A N 1
ATOM 735 C CA . ARG A 1 91 ? 17.658 5.786 -13.687 1.00 87.25 91 ARG A CA 1
ATOM 736 C C . ARG A 1 91 ? 16.167 5.946 -13.995 1.00 87.25 91 ARG A C 1
ATOM 738 O O . ARG A 1 91 ? 15.469 6.631 -13.239 1.00 87.25 91 ARG A O 1
ATOM 745 N N . SER A 1 92 ? 15.673 5.291 -15.045 1.00 89.75 92 SER A N 1
ATOM 746 C CA . SER A 1 92 ? 14.256 5.277 -15.420 1.00 89.75 92 SER A CA 1
ATOM 747 C C . SER A 1 92 ? 13.409 4.608 -14.336 1.00 89.75 92 SER A C 1
ATOM 749 O O . SER A 1 92 ? 12.473 5.224 -13.818 1.00 89.75 92 SER A O 1
ATOM 751 N N . LEU A 1 93 ? 13.803 3.416 -13.871 1.00 90.69 93 LEU A N 1
ATOM 752 C CA . LEU A 1 93 ? 13.119 2.733 -12.766 1.00 90.69 93 LEU A CA 1
ATOM 753 C C . LEU A 1 93 ? 13.121 3.561 -11.476 1.00 90.69 93 LEU A C 1
ATOM 755 O O . LEU A 1 93 ? 12.095 3.663 -10.797 1.00 90.69 93 LEU A O 1
ATOM 759 N N . TYR A 1 94 ? 14.237 4.219 -11.158 1.00 87.88 94 TYR A N 1
ATOM 760 C CA . TYR A 1 94 ? 14.339 5.080 -9.982 1.00 87.88 94 TYR A CA 1
ATOM 761 C C . TYR A 1 94 ? 13.374 6.269 -10.055 1.00 87.88 94 TYR A C 1
ATOM 763 O O . TYR A 1 94 ? 12.714 6.610 -9.064 1.00 87.88 94 TYR A O 1
ATOM 771 N N . ARG A 1 95 ? 13.226 6.878 -11.240 1.00 86.06 95 ARG A N 1
ATOM 772 C CA . ARG A 1 95 ? 12.251 7.951 -11.491 1.00 86.06 95 ARG A CA 1
ATOM 773 C C . ARG A 1 95 ? 10.812 7.467 -11.318 1.00 86.06 95 ARG A C 1
ATOM 775 O O . ARG A 1 95 ? 9.992 8.197 -10.761 1.00 86.06 95 ARG A O 1
ATOM 782 N N . GLN A 1 96 ? 10.541 6.223 -11.701 1.00 85.81 96 GLN A N 1
ATOM 783 C CA . GLN A 1 96 ? 9.266 5.538 -11.490 1.00 85.81 96 GLN A CA 1
ATOM 784 C C . GLN A 1 96 ? 9.070 5.008 -10.054 1.00 85.81 96 GLN A C 1
ATOM 786 O O . GLN A 1 96 ? 8.096 4.312 -9.780 1.00 85.81 96 GLN A O 1
ATOM 791 N N . ARG A 1 97 ? 9.952 5.368 -9.104 1.00 87.12 97 ARG A N 1
ATOM 792 C CA . ARG A 1 97 ? 9.901 4.967 -7.682 1.00 87.12 97 ARG A CA 1
ATOM 793 C C . ARG A 1 97 ? 10.158 3.474 -7.444 1.00 87.12 97 ARG A C 1
ATOM 795 O O . ARG A 1 97 ? 9.714 2.936 -6.427 1.00 87.12 97 ARG A O 1
ATOM 802 N N . TYR A 1 98 ? 10.932 2.820 -8.304 1.00 89.88 98 TYR A N 1
ATOM 803 C CA . TYR A 1 98 ? 11.415 1.456 -8.098 1.00 89.88 98 TYR A CA 1
ATOM 804 C C . TYR A 1 98 ? 12.930 1.417 -7.883 1.00 89.88 98 TYR A C 1
ATOM 806 O O . TYR A 1 98 ? 13.680 2.233 -8.402 1.00 89.88 98 TYR A O 1
ATOM 814 N N . ILE A 1 99 ? 13.371 0.454 -7.082 1.00 87.44 99 ILE A N 1
ATOM 815 C CA . ILE A 1 99 ? 14.771 0.139 -6.824 1.00 87.44 99 ILE A CA 1
ATOM 816 C C . ILE A 1 99 ? 15.028 -1.228 -7.439 1.00 87.44 99 ILE A C 1
ATOM 818 O O . ILE A 1 99 ? 14.352 -2.209 -7.100 1.00 87.44 99 ILE A O 1
ATOM 822 N N . PHE A 1 100 ? 16.002 -1.273 -8.336 1.00 89.00 100 PHE A N 1
ATOM 823 C CA . PHE A 1 100 ? 16.477 -2.491 -8.964 1.00 89.00 100 PHE A CA 1
ATOM 824 C C . PHE A 1 100 ? 17.750 -2.966 -8.265 1.00 89.00 100 PHE A C 1
ATOM 826 O O . PHE A 1 100 ? 18.642 -2.171 -7.967 1.00 89.00 100 PHE A O 1
ATOM 833 N N . GLY A 1 101 ? 17.808 -4.256 -7.955 1.00 84.12 101 GLY A N 1
ATOM 834 C CA . GLY A 1 101 ? 18.953 -4.904 -7.332 1.00 84.12 101 GLY A CA 1
ATOM 835 C C . GLY A 1 101 ? 19.419 -6.072 -8.184 1.00 84.12 101 GLY A C 1
ATOM 836 O O . GLY A 1 101 ? 18.781 -7.126 -8.172 1.00 84.12 101 GLY A O 1
ATOM 837 N N . SER A 1 102 ? 20.537 -5.873 -8.879 1.00 79.31 102 SER A N 1
ATOM 838 C CA . SER A 1 102 ? 21.279 -6.895 -9.621 1.00 79.31 102 SER A CA 1
ATOM 839 C C . SER A 1 102 ? 22.643 -7.081 -8.959 1.00 79.31 102 SER A C 1
ATOM 841 O O . SER A 1 102 ? 23.639 -6.486 -9.368 1.00 79.31 102 SER A O 1
ATOM 843 N N . ASP A 1 103 ? 22.664 -7.864 -7.884 1.00 75.56 103 ASP A N 1
ATOM 844 C CA . ASP A 1 103 ? 23.896 -8.242 -7.192 1.00 75.56 103 ASP A CA 1
ATOM 845 C C . ASP A 1 103 ? 24.475 -9.491 -7.881 1.00 75.56 103 ASP A C 1
ATOM 847 O O . ASP A 1 103 ? 23.772 -10.505 -7.925 1.00 75.56 103 ASP A O 1
ATOM 851 N N . PRO A 1 104 ? 25.719 -9.471 -8.400 1.00 70.38 104 PRO A N 1
ATOM 852 C CA . PRO A 1 104 ? 26.326 -10.640 -9.044 1.00 70.38 104 PRO A CA 1
ATOM 853 C C . PRO A 1 104 ? 26.443 -11.861 -8.125 1.00 70.38 104 PRO A C 1
ATOM 855 O O . PRO A 1 104 ? 26.477 -12.990 -8.605 1.00 70.38 104 PRO A O 1
ATOM 858 N N . ASN A 1 105 ? 26.457 -11.654 -6.803 1.00 74.12 105 ASN A N 1
ATOM 859 C CA . ASN A 1 105 ? 26.487 -12.744 -5.824 1.00 74.12 105 ASN A CA 1
ATOM 860 C C . ASN A 1 105 ? 25.107 -13.386 -5.605 1.00 74.12 105 ASN A C 1
ATOM 862 O O . ASN A 1 105 ? 24.986 -14.392 -4.902 1.00 74.12 105 ASN A O 1
ATOM 866 N N . ARG A 1 106 ? 24.038 -12.803 -6.160 1.00 75.75 106 ARG A N 1
ATOM 867 C CA . ARG A 1 106 ? 22.671 -13.313 -6.042 1.00 75.75 106 ARG A CA 1
ATOM 868 C C . ARG A 1 106 ? 22.227 -13.909 -7.366 1.00 75.75 106 ARG A C 1
ATOM 870 O O . ARG A 1 106 ? 22.208 -13.244 -8.389 1.00 75.75 106 ARG A O 1
ATOM 877 N N . ARG A 1 107 ? 21.725 -15.145 -7.306 1.00 76.75 107 ARG A N 1
ATOM 878 C CA . ARG A 1 107 ? 21.226 -15.884 -8.478 1.00 76.75 107 ARG A CA 1
ATOM 879 C C . ARG A 1 107 ? 20.102 -15.172 -9.247 1.00 76.75 107 ARG A C 1
ATOM 881 O O . ARG A 1 107 ? 19.922 -15.443 -10.424 1.00 76.75 107 ARG A O 1
ATOM 888 N N . TYR A 1 108 ? 19.325 -14.305 -8.592 1.00 82.06 108 TYR A N 1
ATOM 889 C CA . TYR A 1 108 ? 18.183 -13.631 -9.212 1.00 82.06 108 TYR A CA 1
ATOM 890 C C . TYR A 1 108 ? 18.199 -12.135 -8.921 1.00 82.06 108 TYR A C 1
ATOM 892 O O . TYR A 1 108 ? 18.268 -11.731 -7.754 1.00 82.06 108 TYR A O 1
ATOM 900 N N . ALA A 1 109 ? 18.026 -11.336 -9.973 1.00 87.44 109 ALA A N 1
ATOM 901 C CA . ALA A 1 109 ? 17.763 -9.913 -9.848 1.00 87.44 109 ALA A CA 1
ATOM 902 C C . ALA A 1 109 ? 16.404 -9.662 -9.176 1.00 87.44 109 ALA A C 1
ATOM 904 O O . ALA A 1 109 ? 15.472 -10.480 -9.219 1.00 87.44 109 ALA A O 1
ATOM 905 N N . THR A 1 110 ? 16.308 -8.525 -8.494 1.00 90.25 110 THR A N 1
ATOM 906 C CA . THR A 1 110 ? 15.142 -8.158 -7.695 1.00 90.25 110 THR A CA 1
ATOM 907 C C . THR A 1 110 ? 14.686 -6.739 -7.971 1.00 90.25 110 THR A C 1
ATOM 909 O O . THR A 1 110 ? 15.495 -5.843 -8.187 1.00 90.25 110 THR A O 1
ATOM 912 N N . ILE A 1 111 ? 13.377 -6.527 -7.888 1.00 90.31 111 ILE A N 1
ATOM 913 C CA . ILE A 1 111 ? 12.747 -5.216 -7.985 1.00 90.31 111 ILE A CA 1
ATOM 914 C C . ILE A 1 111 ? 11.925 -4.934 -6.725 1.00 90.31 111 ILE A C 1
ATOM 916 O O . ILE A 1 111 ? 11.211 -5.793 -6.189 1.00 90.31 111 ILE A O 1
ATOM 920 N N . ARG A 1 112 ? 12.038 -3.714 -6.203 1.00 89.06 112 ARG A N 1
ATOM 921 C CA . ARG A 1 112 ? 11.363 -3.268 -4.980 1.00 89.06 112 ARG A CA 1
ATOM 922 C C . ARG A 1 112 ? 10.804 -1.864 -5.177 1.00 89.06 112 ARG A C 1
ATOM 924 O O . ARG A 1 112 ? 11.462 -1.017 -5.756 1.00 89.06 112 ARG A O 1
ATOM 931 N N . ALA A 1 113 ? 9.602 -1.598 -4.672 1.00 86.75 113 ALA A N 1
ATOM 932 C CA . ALA A 1 113 ? 9.061 -0.240 -4.666 1.00 86.75 113 ALA A CA 1
ATOM 933 C C . ALA A 1 113 ? 9.751 0.597 -3.577 1.00 86.75 113 ALA A C 1
ATOM 935 O O . ALA A 1 113 ? 9.978 0.113 -2.462 1.00 86.75 113 ALA A O 1
ATOM 936 N N . ARG A 1 114 ? 10.055 1.857 -3.885 1.00 81.44 114 ARG A N 1
ATOM 937 C CA . ARG A 1 114 ? 10.744 2.791 -2.986 1.00 81.44 114 ARG A CA 1
ATOM 938 C C . ARG A 1 114 ? 9.910 3.134 -1.753 1.00 81.44 114 ARG A C 1
ATOM 940 O O . ARG A 1 114 ? 10.465 3.263 -0.664 1.00 81.44 114 ARG A O 1
ATOM 947 N N . ASP A 1 115 ? 8.589 3.180 -1.893 1.00 70.50 115 ASP A N 1
ATOM 948 C CA . ASP A 1 115 ? 7.657 3.461 -0.789 1.00 70.50 115 ASP A CA 1
ATOM 949 C C . ASP A 1 115 ? 7.500 2.275 0.190 1.00 70.50 115 ASP A C 1
ATOM 951 O O . ASP A 1 115 ? 6.773 2.345 1.187 1.00 70.50 115 ASP A O 1
ATOM 955 N N . GLY A 1 116 ? 8.224 1.181 -0.070 1.00 67.62 116 GLY A N 1
ATOM 956 C CA . GLY A 1 116 ? 8.287 -0.014 0.756 1.00 67.62 116 GLY A CA 1
ATOM 957 C C . GLY A 1 116 ? 7.657 -1.237 0.092 1.00 67.62 116 GLY A C 1
ATOM 958 O O . GLY A 1 116 ? 7.059 -1.182 -0.979 1.00 67.62 116 GLY A O 1
ATOM 959 N N . GLY A 1 117 ? 7.810 -2.383 0.752 1.00 76.94 117 GLY A N 1
ATOM 960 C CA . GLY A 1 117 ? 7.296 -3.668 0.282 1.00 76.94 117 GLY A CA 1
ATOM 961 C C . GLY A 1 117 ? 8.391 -4.709 0.069 1.00 76.94 117 GLY A C 1
ATOM 962 O O . GLY A 1 117 ? 9.584 -4.412 0.074 1.00 76.94 117 GLY A O 1
ATOM 963 N N . ARG A 1 118 ? 7.970 -5.965 -0.098 1.00 82.38 118 ARG A N 1
ATOM 964 C CA . ARG A 1 118 ? 8.887 -7.098 -0.291 1.00 82.38 118 ARG A CA 1
ATOM 965 C C . ARG A 1 118 ? 9.541 -7.020 -1.663 1.00 82.38 118 ARG A C 1
ATOM 967 O O . ARG A 1 118 ? 8.820 -6.844 -2.645 1.00 82.38 118 ARG A O 1
ATOM 974 N N . ALA A 1 119 ? 10.855 -7.196 -1.738 1.00 86.50 119 ALA A N 1
ATOM 975 C CA . ALA A 1 119 ? 11.536 -7.362 -3.017 1.00 86.50 119 ALA A CA 1
ATOM 976 C C . ALA A 1 119 ? 10.935 -8.557 -3.777 1.00 86.50 119 ALA A C 1
ATOM 978 O O . ALA A 1 119 ? 10.655 -9.605 -3.187 1.00 86.50 119 ALA A O 1
ATOM 979 N N . VAL A 1 120 ? 10.682 -8.370 -5.066 1.00 88.62 120 VAL A N 1
ATOM 980 C CA . VAL A 1 120 ? 10.156 -9.397 -5.967 1.00 88.62 120 VAL A CA 1
ATOM 981 C C . VAL A 1 120 ? 11.297 -9.815 -6.877 1.00 88.62 120 VAL A C 1
ATOM 983 O O . VAL A 1 120 ? 12.000 -8.964 -7.408 1.00 88.62 120 VAL A O 1
ATOM 986 N N . ARG A 1 121 ? 11.516 -11.122 -7.006 1.00 89.44 121 ARG A N 1
ATOM 987 C CA . ARG A 1 121 ? 12.509 -11.676 -7.933 1.00 89.44 121 ARG A CA 1
ATOM 988 C C . ARG A 1 121 ? 11.930 -11.673 -9.344 1.00 89.44 121 ARG A C 1
ATOM 990 O O . ARG A 1 121 ? 10.752 -12.003 -9.483 1.00 89.44 121 ARG A O 1
ATOM 997 N N . LEU A 1 122 ? 12.749 -11.332 -10.335 1.00 88.31 122 LEU A N 1
ATOM 998 C CA . LEU A 1 122 ? 12.300 -11.136 -11.718 1.00 88.31 122 LEU A CA 1
ATOM 999 C C . LEU A 1 122 ? 11.603 -12.359 -12.324 1.00 88.31 122 LEU A C 1
ATOM 1001 O O . LEU A 1 122 ? 10.526 -12.186 -12.876 1.00 88.31 122 LEU A O 1
ATOM 1005 N N . TYR A 1 123 ? 12.074 -13.582 -12.052 1.00 86.00 123 TYR A N 1
ATOM 1006 C CA . TYR A 1 123 ? 11.428 -14.808 -12.552 1.00 86.00 123 TYR A CA 1
ATOM 1007 C C . TYR A 1 123 ? 9.938 -14.948 -12.178 1.00 86.00 123 TYR A C 1
ATOM 1009 O O . TYR A 1 123 ? 9.200 -15.706 -12.795 1.00 86.00 123 TYR A O 1
ATOM 1017 N N . ARG A 1 124 ? 9.462 -14.254 -11.130 1.00 86.12 124 ARG A N 1
ATOM 1018 C CA . ARG A 1 124 ? 8.033 -14.261 -10.756 1.00 86.12 124 ARG A CA 1
ATOM 1019 C C . ARG A 1 124 ? 7.176 -13.377 -11.658 1.00 86.12 124 ARG A C 1
ATOM 1021 O O . ARG A 1 124 ? 5.956 -13.493 -11.614 1.00 86.12 124 ARG A O 1
ATOM 1028 N N . LEU A 1 125 ? 7.802 -12.457 -12.384 1.00 86.12 125 LEU A N 1
ATOM 1029 C CA . LEU A 1 125 ? 7.154 -11.576 -13.347 1.00 86.12 125 LEU A CA 1
ATOM 1030 C C . LEU A 1 125 ? 7.025 -12.256 -14.715 1.00 86.12 125 LEU A C 1
ATOM 1032 O O . LEU A 1 125 ? 6.129 -11.880 -15.459 1.00 86.12 125 LEU A O 1
ATOM 1036 N N . GLY A 1 126 ? 7.812 -13.292 -15.001 1.00 86.38 126 GLY A N 1
ATOM 1037 C CA . GLY A 1 126 ? 7.776 -14.056 -16.250 1.00 86.38 126 GLY A CA 1
ATOM 1038 C C . GLY A 1 126 ? 9.146 -14.077 -16.923 1.00 86.38 126 GLY A C 1
ATOM 1039 O O . GLY A 1 126 ? 10.001 -13.259 -16.595 1.00 86.38 126 GLY A O 1
ATOM 1040 N N . GLU A 1 127 ? 9.340 -15.007 -17.855 1.00 86.94 127 GLU A N 1
ATOM 1041 C CA . GLU A 1 127 ? 10.619 -15.212 -18.555 1.00 86.94 127 GLU A CA 1
ATOM 1042 C C . GLU A 1 127 ? 11.029 -13.986 -19.390 1.00 86.94 127 GLU A C 1
ATOM 1044 O O . GLU A 1 127 ? 12.200 -13.627 -19.440 1.00 86.94 127 GLU A O 1
ATOM 1049 N N . GLU A 1 128 ? 10.057 -13.254 -19.944 1.00 87.25 128 GLU A N 1
ATOM 1050 C CA . GLU A 1 128 ? 10.278 -11.997 -20.685 1.00 87.25 128 GLU A CA 1
ATOM 1051 C C . GLU A 1 128 ? 10.875 -10.869 -19.826 1.00 87.25 128 GLU A C 1
ATOM 1053 O O . GLU A 1 128 ? 11.410 -9.890 -20.347 1.00 87.25 128 GLU A O 1
ATOM 1058 N N . TYR A 1 129 ? 10.775 -10.999 -18.501 1.00 87.31 129 TYR A N 1
ATOM 1059 C CA . TYR A 1 129 ? 11.255 -10.022 -17.528 1.00 87.31 129 TYR A CA 1
ATOM 1060 C C . TYR A 1 129 ? 12.501 -10.505 -16.783 1.00 87.31 129 TYR A C 1
ATOM 1062 O O . TYR A 1 129 ? 12.928 -9.843 -15.834 1.00 87.31 129 TYR A O 1
ATOM 1070 N N . ASP A 1 130 ? 13.083 -11.643 -17.171 1.00 88.25 130 ASP A N 1
ATOM 1071 C CA . ASP A 1 130 ? 14.370 -12.076 -16.638 1.00 88.25 130 ASP A CA 1
ATOM 1072 C C . ASP A 1 130 ? 15.503 -11.149 -17.096 1.00 88.25 130 ASP A C 1
ATOM 1074 O O . ASP A 1 130 ? 15.402 -10.421 -18.083 1.00 88.25 130 ASP A O 1
ATOM 1078 N N . LEU A 1 131 ? 16.610 -11.164 -16.348 1.00 87.75 131 LEU A N 1
ATOM 1079 C CA . LEU A 1 131 ? 17.717 -10.225 -16.555 1.00 87.75 131 LEU A CA 1
ATOM 1080 C C . LEU A 1 131 ? 18.290 -10.303 -17.979 1.00 87.75 131 LEU A C 1
ATOM 1082 O O . LEU A 1 131 ? 18.534 -9.267 -18.582 1.00 87.75 131 LEU A O 1
ATOM 1086 N N . ALA A 1 132 ? 18.432 -11.514 -18.529 1.00 87.50 132 ALA A N 1
ATOM 1087 C CA . ALA A 1 132 ? 18.935 -11.720 -19.887 1.00 87.50 132 ALA A CA 1
ATOM 1088 C C . ALA A 1 132 ? 18.003 -11.119 -20.954 1.00 87.50 132 ALA A C 1
ATOM 1090 O O . ALA A 1 132 ? 18.468 -10.418 -21.844 1.00 87.50 132 ALA A O 1
ATOM 1091 N N . ALA A 1 133 ? 16.687 -11.318 -20.820 1.00 89.88 133 ALA A N 1
ATOM 1092 C CA . ALA A 1 133 ? 15.704 -10.756 -21.745 1.00 89.88 133 ALA A CA 1
ATOM 1093 C C . ALA A 1 133 ? 15.688 -9.217 -21.695 1.00 89.88 133 ALA A C 1
ATOM 1095 O O . ALA A 1 133 ? 15.586 -8.554 -22.728 1.00 89.88 133 ALA A O 1
ATOM 1096 N N . ILE A 1 134 ? 15.837 -8.635 -20.499 1.00 90.31 134 ILE A N 1
ATOM 1097 C CA . ILE A 1 134 ? 15.978 -7.182 -20.331 1.00 90.31 134 ILE A CA 1
ATOM 1098 C C . ILE A 1 134 ? 17.275 -6.689 -20.988 1.00 90.31 134 ILE A C 1
ATOM 1100 O O . ILE A 1 134 ? 17.239 -5.711 -21.734 1.00 90.31 134 ILE A O 1
ATOM 1104 N N . ASP A 1 135 ? 18.401 -7.367 -20.759 1.00 90.06 135 ASP A N 1
ATOM 1105 C CA . ASP A 1 135 ? 19.691 -7.004 -21.355 1.00 90.06 135 ASP A CA 1
ATOM 1106 C C . ASP A 1 135 ? 19.652 -7.069 -22.891 1.00 90.06 135 ASP A C 1
ATOM 1108 O O . ASP A 1 135 ? 20.187 -6.178 -23.556 1.00 90.06 135 ASP A O 1
ATOM 1112 N N . ASP A 1 136 ? 18.968 -8.060 -23.469 1.00 91.25 136 ASP A N 1
ATOM 1113 C CA . ASP A 1 136 ? 18.775 -8.179 -24.918 1.00 91.25 136 ASP A CA 1
ATOM 1114 C C . ASP A 1 136 ? 17.919 -7.034 -25.482 1.00 91.25 136 ASP A C 1
ATOM 1116 O O . ASP A 1 136 ? 18.265 -6.446 -26.513 1.00 91.25 136 ASP A O 1
ATOM 1120 N N . ARG A 1 137 ? 16.847 -6.639 -24.778 1.00 91.56 137 ARG A N 1
ATOM 1121 C CA . ARG A 1 137 ? 16.025 -5.470 -25.149 1.00 91.56 137 ARG A CA 1
ATOM 1122 C C . ARG A 1 137 ? 16.839 -4.178 -25.117 1.00 91.56 137 ARG A C 1
ATOM 1124 O O . ARG A 1 137 ? 16.785 -3.391 -26.064 1.00 91.56 137 ARG A O 1
ATOM 1131 N N . LEU A 1 138 ? 17.622 -3.968 -24.058 1.00 91.56 138 LEU A N 1
ATOM 1132 C CA . LEU A 1 138 ? 18.493 -2.796 -23.934 1.00 91.56 138 LEU A CA 1
ATOM 1133 C C . LEU A 1 138 ? 19.562 -2.782 -25.030 1.00 91.56 138 LEU A C 1
ATOM 1135 O O . LEU A 1 138 ? 19.807 -1.737 -25.632 1.00 91.56 138 LEU A O 1
ATOM 1139 N N . ARG A 1 139 ? 20.147 -3.943 -25.351 1.00 90.50 139 ARG A N 1
ATOM 1140 C CA . ARG A 1 139 ? 21.108 -4.091 -26.450 1.00 90.50 139 ARG A CA 1
ATOM 1141 C C . ARG A 1 139 ? 20.486 -3.718 -27.794 1.00 90.50 139 ARG A C 1
ATOM 1143 O O . ARG A 1 139 ? 21.109 -2.978 -28.551 1.00 90.50 139 ARG A O 1
ATOM 1150 N N . GLY A 1 140 ? 19.266 -4.173 -28.080 1.00 90.81 140 GLY A N 1
ATOM 1151 C CA . GLY A 1 140 ? 18.535 -3.790 -29.292 1.00 90.81 140 GLY A CA 1
ATOM 1152 C C . GLY A 1 140 ? 18.348 -2.273 -29.401 1.00 90.81 140 GLY A C 1
ATOM 1153 O O . GLY A 1 140 ? 18.660 -1.673 -30.431 1.00 90.81 140 GLY A O 1
ATOM 1154 N N . ASN A 1 141 ? 17.943 -1.629 -28.305 1.00 89.75 141 ASN A N 1
ATOM 1155 C CA . ASN A 1 141 ? 17.803 -0.173 -28.248 1.00 89.75 141 ASN A CA 1
ATOM 1156 C C . ASN A 1 141 ? 19.136 0.558 -28.403 1.00 89.75 141 ASN A C 1
ATOM 1158 O O . ASN A 1 141 ? 19.194 1.598 -29.058 1.00 89.75 141 ASN A O 1
ATOM 1162 N N . TYR A 1 142 ? 20.209 0.027 -27.821 1.00 89.31 142 TYR A N 1
ATOM 1163 C CA . TYR A 1 142 ? 21.549 0.583 -27.963 1.00 89.31 142 TYR A CA 1
ATOM 1164 C C . TYR A 1 142 ? 22.029 0.546 -29.413 1.00 89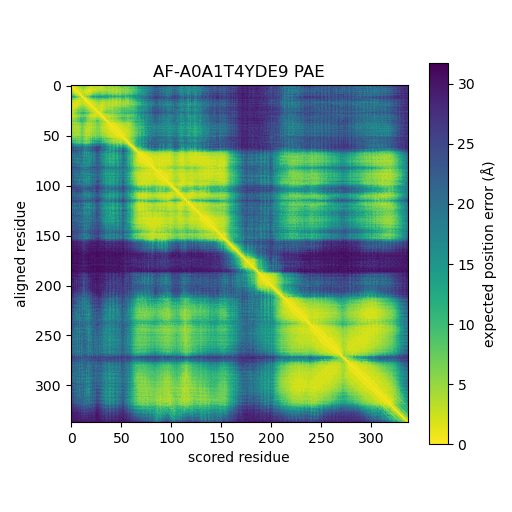.31 142 TYR A C 1
ATOM 1166 O O . TYR A 1 142 ? 22.559 1.541 -29.900 1.00 89.31 142 TYR A O 1
ATOM 1174 N N . LEU A 1 143 ? 21.800 -0.562 -30.121 1.00 89.69 143 LEU A N 1
ATOM 1175 C CA . LEU A 1 143 ? 22.158 -0.686 -31.535 1.00 89.69 143 LEU A CA 1
ATOM 1176 C C . LEU A 1 143 ? 21.366 0.287 -32.421 1.00 89.69 143 LEU A C 1
ATOM 1178 O O . LEU A 1 143 ? 21.920 0.821 -33.378 1.00 89.69 143 LEU A O 1
ATOM 1182 N N . LEU A 1 144 ? 20.096 0.543 -32.094 1.00 89.25 144 LEU A N 1
ATOM 1183 C CA . LEU A 1 144 ? 19.220 1.403 -32.894 1.00 89.25 144 LEU A CA 1
ATOM 1184 C C . LEU A 1 144 ? 19.387 2.904 -32.596 1.00 89.25 144 LEU A C 1
ATOM 1186 O O . LEU A 1 144 ? 19.379 3.725 -33.511 1.00 89.25 144 LEU A O 1
ATOM 1190 N N . TYR A 1 145 ? 19.523 3.278 -31.322 1.00 85.38 145 TYR A N 1
ATOM 1191 C CA . TYR A 1 145 ? 19.469 4.675 -30.868 1.00 85.38 145 TYR A CA 1
ATOM 1192 C C . TYR A 1 145 ? 20.758 5.175 -30.198 1.00 85.38 145 TYR A C 1
ATOM 1194 O O . TYR A 1 145 ? 20.894 6.380 -29.958 1.00 85.38 145 TYR A O 1
ATOM 1202 N N . GLY A 1 146 ? 21.708 4.286 -29.898 1.00 87.62 146 GLY A N 1
ATOM 1203 C CA . GLY A 1 146 ? 22.935 4.602 -29.167 1.00 87.62 146 GLY A CA 1
ATOM 1204 C C . GLY A 1 146 ? 22.712 4.861 -27.672 1.00 87.62 146 GLY A C 1
ATOM 1205 O O . GLY A 1 146 ? 21.627 4.656 -27.129 1.00 87.62 146 GLY A O 1
ATOM 1206 N N . ALA A 1 147 ? 23.753 5.338 -26.984 1.00 84.00 147 ALA A N 1
ATOM 1207 C CA . ALA A 1 147 ? 23.746 5.535 -25.529 1.00 84.00 147 ALA A CA 1
ATOM 1208 C C . ALA A 1 147 ? 22.821 6.667 -25.034 1.00 84.00 147 ALA A C 1
ATOM 1210 O O . ALA A 1 147 ? 22.460 6.679 -23.871 1.00 84.00 147 ALA A O 1
ATOM 1211 N N . GLY A 1 148 ? 22.436 7.617 -25.893 1.00 81.62 148 GLY A N 1
ATOM 1212 C CA . GLY A 1 148 ? 21.707 8.831 -25.490 1.00 81.62 148 GLY A CA 1
ATOM 1213 C C . GLY A 1 148 ? 20.180 8.748 -25.590 1.00 81.62 148 GLY A C 1
ATOM 1214 O O . GLY A 1 148 ? 19.527 9.786 -25.726 1.00 81.62 148 GLY A O 1
ATOM 1215 N N . LEU A 1 149 ? 19.592 7.546 -25.630 1.00 86.50 149 LEU A N 1
ATOM 1216 C CA . LEU A 1 149 ? 18.140 7.371 -25.795 1.00 86.50 149 LEU A CA 1
ATOM 1217 C C . LEU A 1 149 ? 17.363 8.004 -24.632 1.00 86.50 149 LEU A C 1
ATOM 1219 O O . LEU A 1 149 ? 16.365 8.698 -24.849 1.00 86.50 149 LEU A O 1
ATOM 1223 N N . TYR A 1 150 ? 17.867 7.816 -23.414 1.00 84.81 150 TYR A N 1
ATOM 1224 C CA . TYR A 1 150 ? 17.238 8.324 -22.206 1.00 84.81 150 TYR A CA 1
ATOM 1225 C C . TYR A 1 150 ? 17.221 9.854 -22.177 1.00 84.81 150 TYR A C 1
ATOM 1227 O O . TYR A 1 150 ? 16.167 10.451 -21.955 1.00 84.81 150 TYR A O 1
ATOM 1235 N N . GLU A 1 151 ? 18.342 10.514 -22.477 1.00 84.62 151 GLU A N 1
ATOM 1236 C CA . GLU A 1 151 ? 18.426 11.978 -22.554 1.00 84.62 151 GLU A CA 1
ATOM 1237 C C . GLU A 1 151 ? 17.531 12.563 -23.648 1.00 84.62 151 GLU A C 1
ATOM 1239 O O . GLU A 1 151 ? 16.962 13.638 -23.460 1.00 84.62 151 GLU A O 1
ATOM 1244 N N . ARG A 1 152 ? 17.378 11.874 -24.787 1.00 84.25 152 ARG A N 1
ATOM 1245 C CA . ARG A 1 152 ? 16.501 12.331 -25.879 1.00 84.25 152 ARG A CA 1
ATOM 1246 C C . ARG A 1 152 ? 15.032 12.339 -25.466 1.00 84.25 152 ARG A C 1
ATOM 1248 O O . ARG A 1 152 ? 14.316 13.284 -25.792 1.00 84.25 152 ARG A O 1
ATOM 1255 N N . LYS A 1 153 ? 14.583 11.305 -24.750 1.00 81.69 153 LYS A N 1
ATOM 1256 C CA . LYS A 1 153 ? 13.203 11.214 -24.250 1.00 81.69 153 LYS A CA 1
ATOM 1257 C C . LYS A 1 153 ? 12.960 12.073 -23.014 1.00 81.69 153 LYS A C 1
ATOM 1259 O O . LYS A 1 153 ? 11.865 12.601 -22.823 1.00 81.69 153 LYS A O 1
ATOM 1264 N N . HIS A 1 154 ? 13.990 12.246 -22.193 1.00 79.31 154 HIS A N 1
ATOM 1265 C CA . HIS A 1 154 ? 13.944 13.004 -20.950 1.00 79.31 154 HIS A CA 1
ATOM 1266 C C . HIS A 1 154 ? 14.962 14.141 -20.981 1.00 79.31 154 HIS A C 1
ATOM 1268 O O . HIS A 1 154 ? 15.898 14.136 -20.173 1.00 79.31 154 HIS A O 1
ATOM 1274 N N . PRO A 1 155 ? 14.784 15.135 -21.875 1.00 76.56 155 PRO A N 1
ATOM 1275 C CA . PRO A 1 155 ? 15.722 16.236 -21.968 1.00 76.56 155 PRO A CA 1
ATOM 1276 C C . PRO A 1 155 ? 15.803 16.926 -20.605 1.00 76.56 155 PRO A C 1
ATOM 1278 O O . PRO A 1 155 ? 14.760 17.149 -19.968 1.00 76.56 155 PRO A O 1
ATOM 1281 N N . PRO A 1 156 ? 17.015 17.262 -20.121 1.00 66.50 156 PRO A N 1
ATOM 1282 C CA . PRO A 1 156 ? 17.145 18.071 -18.925 1.00 66.50 156 PRO A CA 1
ATOM 1283 C C . PRO A 1 156 ? 16.338 19.338 -19.182 1.00 66.50 156 PRO A C 1
ATOM 1285 O O . PRO A 1 156 ? 16.606 20.063 -20.139 1.00 66.50 156 PRO A O 1
ATOM 1288 N N . ARG A 1 157 ? 15.290 19.564 -18.380 1.00 61.50 157 ARG A N 1
ATOM 1289 C CA . ARG A 1 157 ? 14.484 20.782 -18.456 1.00 61.50 157 ARG A CA 1
ATOM 1290 C C . ARG A 1 157 ? 15.397 21.948 -18.097 1.00 61.50 157 ARG A C 1
ATOM 1292 O O . ARG A 1 157 ? 15.447 22.365 -16.945 1.00 61.50 157 ARG A O 1
ATOM 1299 N N . GLN A 1 158 ? 16.129 22.470 -19.073 1.00 56.75 158 GLN A N 1
ATOM 1300 C CA . GLN A 1 158 ? 16.625 23.826 -18.999 1.00 56.75 158 GLN A CA 1
ATOM 1301 C C . GLN A 1 158 ? 15.367 24.675 -18.873 1.00 56.75 158 GLN A C 1
ATOM 1303 O O . GLN A 1 158 ? 14.483 24.616 -19.730 1.00 56.75 158 GLN A O 1
ATOM 1308 N N . TYR A 1 159 ? 15.234 25.373 -17.748 1.00 51.47 159 TYR A N 1
ATOM 1309 C CA . TYR A 1 159 ? 14.182 26.353 -17.526 1.00 51.47 159 TYR A CA 1
ATOM 1310 C C . TYR A 1 159 ? 14.462 27.535 -18.458 1.00 51.47 159 TYR A C 1
ATOM 1312 O O . TYR A 1 159 ? 14.893 28.601 -18.035 1.00 51.47 159 TYR A O 1
ATOM 1320 N N . THR A 1 160 ? 14.306 27.329 -19.764 1.00 57.75 160 THR A N 1
ATOM 1321 C CA . THR A 1 160 ? 14.183 28.435 -20.691 1.00 57.75 160 THR A CA 1
ATOM 1322 C C . THR A 1 160 ? 12.791 28.995 -20.424 1.00 57.75 160 THR A C 1
ATOM 1324 O O . THR A 1 160 ? 11.801 28.272 -20.592 1.00 57.75 160 THR A O 1
ATOM 1327 N N . PRO A 1 161 ? 12.666 30.234 -19.907 1.00 56.22 161 PRO A N 1
ATOM 1328 C CA . PRO A 1 161 ? 11.356 30.847 -19.771 1.00 56.22 161 PRO A CA 1
ATOM 1329 C C . PRO A 1 161 ? 10.699 30.747 -21.142 1.00 56.22 161 PRO A C 1
ATOM 1331 O O . PRO A 1 161 ? 11.320 31.123 -22.141 1.00 56.22 161 PRO A O 1
ATOM 1334 N N . LYS A 1 162 ? 9.492 30.165 -21.201 1.00 53.34 162 LYS A N 1
ATOM 1335 C CA . LYS A 1 162 ? 8.702 30.119 -22.430 1.00 53.34 162 LYS A CA 1
ATOM 1336 C C . LYS A 1 162 ? 8.582 31.559 -22.901 1.00 53.34 162 LYS A C 1
ATOM 1338 O O . LYS A 1 162 ? 7.755 32.306 -22.389 1.00 53.34 162 LYS A O 1
ATOM 1343 N N . ARG A 1 163 ? 9.433 31.965 -23.845 1.00 49.81 163 ARG A N 1
ATOM 1344 C CA . ARG A 1 163 ? 9.251 33.214 -24.562 1.00 49.81 163 ARG A CA 1
ATOM 1345 C C . ARG A 1 163 ? 7.958 33.000 -25.313 1.00 49.81 163 ARG A C 1
ATOM 1347 O O . ARG A 1 163 ? 7.920 32.251 -26.288 1.00 49.81 163 ARG A O 1
ATOM 1354 N N . TYR A 1 164 ? 6.888 33.576 -24.782 1.00 49.50 164 TYR A N 1
ATOM 1355 C CA . TYR A 1 164 ? 5.632 33.681 -25.485 1.00 49.50 164 TYR A CA 1
ATOM 1356 C C . TYR A 1 164 ? 5.918 34.612 -26.657 1.00 49.50 164 TYR A C 1
ATOM 1358 O O . TYR A 1 164 ? 5.802 35.828 -26.556 1.00 49.50 164 TYR A O 1
ATOM 1366 N N . ARG A 1 165 ? 6.435 34.049 -27.751 1.00 50.44 165 ARG A N 1
ATOM 1367 C CA . ARG A 1 165 ? 6.438 34.754 -29.020 1.00 50.44 165 ARG A CA 1
ATOM 1368 C C . ARG A 1 165 ? 4.964 34.946 -29.313 1.00 50.44 165 ARG A C 1
ATOM 1370 O O . ARG A 1 165 ? 4.254 33.947 -29.464 1.00 50.44 165 ARG A O 1
ATOM 1377 N N . SER A 1 166 ? 4.511 36.198 -29.320 1.00 47.47 166 SER A N 1
ATOM 1378 C CA . SER A 1 166 ? 3.242 36.520 -29.950 1.00 47.47 166 SER A CA 1
ATOM 1379 C C . SER A 1 166 ? 3.264 35.816 -31.299 1.00 47.47 166 SER A C 1
ATOM 1381 O O . SER A 1 166 ? 4.179 36.021 -32.101 1.00 47.47 166 SER A O 1
ATOM 1383 N N . LYS A 1 167 ? 2.343 34.876 -31.512 1.00 50.94 167 LYS A N 1
ATOM 1384 C CA . LYS A 1 167 ? 2.088 34.378 -32.854 1.00 50.94 167 LYS A CA 1
ATOM 1385 C C . LYS A 1 167 ? 1.367 35.518 -33.556 1.00 50.94 167 LYS A C 1
ATOM 1387 O O . LYS A 1 167 ? 0.149 35.468 -33.703 1.00 50.94 167 LYS A O 1
ATOM 1392 N N . ASP A 1 168 ? 2.123 36.523 -33.981 1.00 51.09 168 ASP A N 1
ATOM 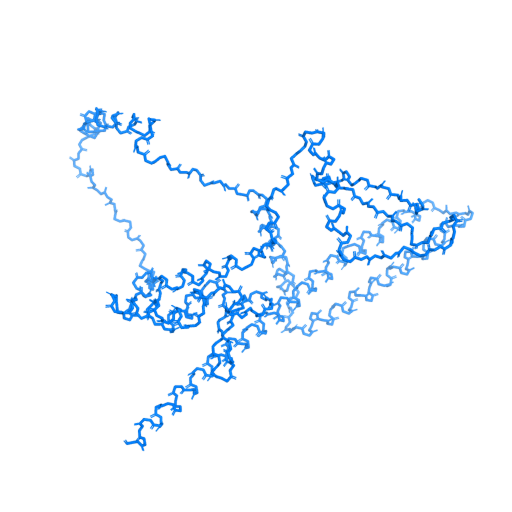1393 C CA . ASP A 1 168 ? 1.684 37.587 -34.880 1.00 51.09 168 ASP A CA 1
ATOM 1394 C C . ASP A 1 168 ? 1.440 36.996 -36.278 1.00 51.09 168 ASP A C 1
ATOM 1396 O O . ASP A 1 168 ? 1.957 37.449 -37.287 1.00 51.09 168 ASP A O 1
ATOM 1400 N N . THR A 1 169 ? 0.633 35.937 -36.345 1.00 52.41 169 THR A N 1
ATOM 1401 C CA . THR A 1 169 ? 0.118 35.355 -37.590 1.00 52.41 169 THR A CA 1
ATOM 1402 C C . THR A 1 169 ? -0.992 36.239 -38.174 1.00 52.41 169 THR A C 1
ATOM 1404 O O . THR A 1 169 ? -1.452 35.997 -39.284 1.00 52.41 169 THR A O 1
ATOM 1407 N N . TYR A 1 170 ? -1.418 37.265 -37.424 1.00 51.50 170 TYR A N 1
ATOM 1408 C CA . TYR A 1 170 ? -2.507 38.183 -37.762 1.00 51.50 170 TYR A CA 1
ATOM 1409 C C . TYR A 1 170 ? -2.096 39.661 -37.747 1.00 51.50 170 TYR A C 1
ATOM 1411 O O . TYR A 1 170 ? -2.939 40.518 -38.006 1.00 51.50 170 TYR A O 1
ATOM 1419 N N . ALA A 1 171 ? -0.825 39.984 -37.476 1.00 47.00 171 ALA A N 1
ATOM 1420 C CA . ALA A 1 171 ? -0.328 41.352 -37.596 1.00 47.00 171 ALA A CA 1
ATOM 1421 C C . ALA A 1 171 ? -0.214 41.705 -39.089 1.00 47.00 171 ALA A C 1
ATOM 1423 O O . ALA A 1 171 ? 0.818 41.494 -39.716 1.00 47.00 171 ALA A O 1
ATOM 1424 N N . GLY A 1 172 ? -1.329 42.150 -39.671 1.00 54.75 172 GLY A N 1
ATOM 1425 C CA . GLY A 1 172 ? -1.439 42.524 -41.083 1.00 54.75 172 GLY A CA 1
ATOM 1426 C C . GLY A 1 172 ? -2.700 42.024 -41.792 1.00 54.75 172 GLY A C 1
ATOM 1427 O O . GLY A 1 172 ? -2.956 42.452 -42.912 1.00 54.75 172 GLY A O 1
ATOM 1428 N N . LYS A 1 173 ? -3.513 41.157 -41.168 1.00 54.84 173 LYS A N 1
ATOM 1429 C CA . LYS A 1 173 ? -4.789 40.707 -41.752 1.00 54.84 173 LYS A CA 1
ATOM 1430 C C . LYS A 1 173 ? -5.946 41.527 -41.183 1.00 54.84 173 LYS A C 1
ATOM 1432 O O . LYS A 1 173 ? -6.133 41.579 -39.970 1.00 54.84 173 LYS A O 1
ATOM 1437 N N . GLY A 1 174 ? -6.730 42.162 -42.055 1.00 55.69 174 GLY A N 1
ATOM 1438 C CA . GLY A 1 174 ? -7.937 42.887 -41.649 1.00 55.69 174 GLY A CA 1
ATOM 1439 C C . GLY A 1 174 ? -8.969 41.949 -41.013 1.00 55.69 174 GLY A C 1
ATOM 1440 O O . GLY A 1 174 ? -9.043 40.772 -41.365 1.00 55.69 174 GLY A O 1
ATOM 1441 N N . VAL A 1 175 ? -9.796 42.467 -40.098 1.00 56.81 175 VAL A N 1
ATOM 1442 C CA . VAL A 1 175 ? -10.816 41.688 -39.358 1.00 56.81 175 VAL A CA 1
ATOM 1443 C C . VAL A 1 175 ? -11.718 40.882 -40.300 1.00 56.81 175 VAL A C 1
ATOM 1445 O O . VAL A 1 175 ? -12.036 39.730 -40.021 1.00 56.81 175 VAL A O 1
ATOM 1448 N N . LEU A 1 176 ? -12.053 41.450 -41.462 1.00 50.00 176 LEU A N 1
ATOM 1449 C CA . LEU A 1 176 ? -12.840 40.781 -42.497 1.00 50.00 176 LEU A CA 1
ATOM 1450 C C . LEU A 1 176 ? -12.099 39.600 -43.133 1.00 50.00 176 LEU A C 1
ATOM 1452 O O . LEU A 1 176 ? -12.715 38.580 -43.393 1.00 50.00 176 LEU A O 1
ATOM 1456 N N . GLN A 1 177 ? -10.785 39.679 -43.331 1.00 56.31 177 GLN A N 1
ATOM 1457 C CA . GLN A 1 177 ? -10.004 38.593 -43.927 1.00 56.31 177 GLN A CA 1
ATOM 1458 C C . GLN A 1 177 ? -9.840 37.409 -42.965 1.00 56.31 177 GLN A C 1
ATOM 1460 O O . GLN A 1 177 ? -9.895 36.260 -43.388 1.00 56.31 177 GLN A O 1
ATOM 1465 N N . ILE A 1 178 ? -9.736 37.685 -41.661 1.00 58.66 178 ILE A N 1
ATOM 1466 C CA . ILE A 1 178 ? -9.780 36.660 -40.606 1.00 58.66 178 ILE A CA 1
ATOM 1467 C C . ILE A 1 178 ? -11.182 36.041 -40.537 1.00 58.66 178 ILE A C 1
ATOM 1469 O O . ILE A 1 178 ? -11.314 34.823 -40.456 1.00 58.66 178 ILE A O 1
ATOM 1473 N N . PHE A 1 179 ? -12.233 36.861 -40.619 1.00 57.72 179 PHE A N 1
ATOM 1474 C CA . PHE A 1 179 ? -13.618 36.391 -40.648 1.00 57.72 179 PHE A CA 1
ATOM 1475 C C . PHE A 1 179 ? -13.886 35.500 -41.872 1.00 57.72 179 PHE A C 1
ATOM 1477 O O . PHE A 1 179 ? -14.421 34.403 -41.721 1.00 57.72 179 PHE A O 1
ATOM 1484 N N . PHE A 1 180 ? -13.435 35.909 -43.063 1.00 53.56 180 PHE A N 1
ATOM 1485 C CA . PHE A 1 180 ? -13.564 35.129 -44.292 1.00 53.56 180 PHE A CA 1
ATOM 1486 C C . PHE A 1 180 ? -12.705 33.854 -44.284 1.00 53.56 180 PHE A C 1
ATOM 1488 O O . PHE A 1 180 ? -13.192 32.821 -44.718 1.00 53.56 180 PHE A O 1
ATOM 1495 N N . GLU A 1 181 ? -11.491 33.841 -43.726 1.00 58.50 181 GLU A N 1
ATOM 1496 C CA . GLU A 1 181 ? -10.701 32.600 -43.591 1.00 58.50 181 GLU A CA 1
ATOM 1497 C C . GLU A 1 181 ? -11.299 31.618 -42.566 1.00 58.50 181 GLU A C 1
ATOM 1499 O O . GLU A 1 181 ? -11.265 30.405 -42.776 1.00 58.50 181 GLU A O 1
ATOM 1504 N N . VAL A 1 182 ? -11.872 32.117 -41.464 1.00 56.75 182 VAL A N 1
ATOM 1505 C CA . VAL A 1 182 ? -12.467 31.278 -40.408 1.00 56.75 182 VAL A CA 1
ATOM 1506 C C . VAL A 1 182 ? -13.827 30.706 -40.828 1.00 56.75 182 VAL A C 1
ATOM 1508 O O . VAL A 1 182 ? -14.096 29.538 -40.531 1.00 56.75 182 VAL A O 1
ATOM 1511 N N . PHE A 1 183 ? -14.658 31.490 -41.531 1.00 50.75 183 PHE A N 1
ATOM 1512 C CA . PHE A 1 183 ? -16.002 31.079 -41.967 1.00 50.75 183 PHE A CA 1
ATOM 1513 C C . PHE A 1 183 ? -16.067 30.515 -43.401 1.00 50.75 183 PHE A C 1
ATOM 1515 O O . PHE A 1 183 ? -16.889 29.630 -43.656 1.00 50.75 183 PHE A O 1
ATOM 1522 N N . PHE A 1 184 ? -15.208 30.974 -44.321 1.00 51.81 184 PHE A N 1
ATOM 1523 C CA . PHE A 1 184 ? -15.259 30.674 -45.765 1.00 51.81 184 PHE A CA 1
ATOM 1524 C C . PHE A 1 184 ? -13.937 30.132 -46.365 1.00 51.81 184 PHE A C 1
ATOM 1526 O O . PHE A 1 184 ? -13.883 29.873 -47.565 1.00 51.81 184 PHE A O 1
ATOM 1533 N N . GLY A 1 185 ? -12.878 29.936 -45.567 1.00 57.66 185 GLY A N 1
ATOM 1534 C CA . GLY A 1 185 ? -11.604 29.355 -46.019 1.00 57.66 185 GLY A CA 1
ATOM 1535 C C . GLY A 1 185 ? -11.669 27.847 -46.300 1.00 57.66 185 GLY A C 1
ATOM 1536 O O . GLY A 1 185 ? -12.628 27.178 -45.906 1.00 57.66 185 GLY A O 1
ATOM 1537 N N . GLU A 1 186 ? -10.643 27.321 -46.991 1.00 51.19 186 GLU A N 1
ATOM 1538 C CA . GLU A 1 186 ? -10.648 25.990 -47.611 1.00 51.19 186 GLU A CA 1
ATOM 1539 C C . GLU A 1 186 ? -11.265 24.897 -46.733 1.00 51.19 186 GLU A C 1
ATOM 1541 O O . GLU A 1 186 ? -10.716 24.444 -45.724 1.00 51.19 186 GLU A O 1
ATOM 1546 N N . SER A 1 187 ? -12.400 24.432 -47.260 1.00 59.69 187 SER A N 1
ATOM 1547 C CA . SER A 1 187 ? -13.037 23.137 -47.070 1.00 59.69 187 SER A CA 1
ATOM 1548 C C . SER A 1 187 ? -13.961 22.960 -45.854 1.00 59.69 187 SER A C 1
ATOM 1550 O O . SER A 1 187 ? -13.796 22.058 -45.029 1.00 59.69 187 SER A O 1
ATOM 1552 N N . GLN A 1 188 ? -15.073 23.711 -45.838 1.00 57.69 188 GLN A N 1
ATOM 1553 C CA . GLN A 1 188 ? -16.294 23.300 -45.117 1.00 57.69 188 GLN A CA 1
ATOM 1554 C C . GLN A 1 188 ? -16.643 21.830 -45.409 1.00 57.69 188 GLN A C 1
ATOM 1556 O O . GLN A 1 188 ? -16.900 21.068 -44.482 1.00 57.69 188 GLN A O 1
ATOM 1561 N N . MET A 1 189 ? -16.543 21.407 -46.676 1.00 61.50 189 MET A N 1
ATOM 1562 C CA . MET A 1 189 ? -16.786 20.020 -47.090 1.00 61.50 189 MET A CA 1
ATOM 1563 C C . MET A 1 189 ? -15.773 19.031 -46.510 1.00 61.50 189 MET A C 1
ATOM 1565 O O . MET A 1 189 ? -16.166 17.932 -46.149 1.00 61.50 189 MET A O 1
ATOM 1569 N N . HIS A 1 190 ? -14.497 19.397 -46.356 1.00 64.75 190 HIS A N 1
ATOM 1570 C CA . HIS A 1 190 ? -13.499 18.502 -45.760 1.00 64.75 190 HIS A CA 1
ATOM 1571 C C . HIS A 1 190 ? -13.645 18.429 -44.239 1.00 64.75 190 HIS A C 1
ATOM 1573 O O . HIS A 1 190 ? -13.528 17.351 -43.673 1.00 64.75 190 HIS A O 1
ATOM 1579 N N . ARG A 1 191 ? -13.953 19.540 -43.552 1.00 68.06 191 ARG A N 1
ATOM 1580 C CA . ARG A 1 191 ? -14.272 19.507 -42.112 1.00 68.06 191 ARG A CA 1
ATOM 1581 C C . ARG A 1 191 ? -15.545 18.713 -41.839 1.00 68.06 191 ARG A C 1
ATOM 1583 O O . ARG A 1 191 ? -15.571 17.940 -40.888 1.00 68.06 191 ARG A O 1
ATOM 1590 N N . LEU A 1 192 ? -16.567 18.870 -42.681 1.00 71.25 192 LEU A N 1
ATOM 1591 C CA . LEU A 1 192 ? -17.804 18.098 -42.616 1.00 71.25 192 LEU A CA 1
ATOM 1592 C C . LEU A 1 192 ? -17.549 16.618 -42.941 1.00 71.25 192 LEU A C 1
ATOM 1594 O O . LEU A 1 192 ? -18.029 15.746 -42.226 1.00 71.25 192 LEU A O 1
ATOM 1598 N N . TYR A 1 193 ? -16.720 16.331 -43.946 1.00 76.56 193 TYR A N 1
ATOM 1599 C CA . TYR A 1 193 ? -16.235 14.989 -44.266 1.00 76.56 193 TYR A CA 1
ATOM 1600 C C . TYR A 1 193 ? -15.496 14.366 -43.078 1.00 76.56 193 TYR A C 1
ATOM 1602 O O . TYR A 1 193 ? -15.856 13.277 -42.659 1.00 76.56 193 TYR A O 1
ATOM 1610 N N . LEU A 1 194 ? -14.548 15.069 -42.449 1.00 73.94 194 LEU A N 1
ATOM 1611 C CA . LEU A 1 194 ? -13.846 14.599 -41.249 1.00 73.94 194 LEU A CA 1
ATOM 1612 C C . LEU A 1 194 ? -14.800 14.413 -40.057 1.00 73.94 194 LEU A C 1
ATOM 1614 O O . LEU A 1 194 ? -14.657 13.445 -39.312 1.00 73.94 194 LEU A O 1
ATOM 1618 N N . TYR A 1 195 ? -15.788 15.295 -39.882 1.00 75.69 195 TYR A N 1
ATOM 1619 C CA . TYR A 1 195 ? -16.825 15.167 -38.855 1.00 75.69 195 TYR A CA 1
ATOM 1620 C C . TYR A 1 195 ? -17.677 13.911 -39.070 1.00 75.69 195 TYR A C 1
ATOM 1622 O O . TYR A 1 195 ? -17.841 13.119 -38.142 1.00 75.69 195 TYR A O 1
ATOM 1630 N N . TYR A 1 196 ? -18.143 13.667 -40.297 1.00 77.75 196 TYR A N 1
ATOM 1631 C CA . TYR A 1 196 ? -18.888 12.456 -40.627 1.00 77.75 196 TYR A CA 1
ATOM 1632 C C . TYR A 1 196 ? -18.007 11.205 -40.571 1.00 77.75 196 TYR A C 1
ATOM 1634 O O . TYR A 1 196 ? -18.443 10.204 -40.014 1.00 77.75 196 TYR A O 1
ATOM 1642 N N . CYS A 1 197 ? -16.747 11.250 -41.013 1.00 77.94 197 CYS A N 1
ATOM 1643 C CA . CYS A 1 197 ? -15.789 10.155 -40.832 1.00 77.94 197 CYS A CA 1
ATOM 1644 C C . CYS A 1 197 ? -15.555 9.841 -39.346 1.00 77.94 197 CYS A C 1
ATOM 1646 O O . CYS A 1 197 ? -15.420 8.675 -38.977 1.00 77.94 197 CYS A O 1
ATOM 1648 N N . TYR A 1 198 ? -15.545 10.852 -38.474 1.00 76.25 198 TYR A N 1
ATOM 1649 C CA . TYR A 1 198 ? -15.475 10.670 -37.025 1.00 76.25 198 TYR A CA 1
ATOM 1650 C C . TYR A 1 198 ? -16.772 10.083 -36.450 1.00 76.25 198 TYR A C 1
ATOM 1652 O O . TYR A 1 198 ? -16.727 9.153 -35.644 1.00 76.25 198 TYR A O 1
ATOM 1660 N N . GLN A 1 199 ? -17.940 10.569 -36.879 1.00 75.69 199 GLN A N 1
ATOM 1661 C CA . GLN A 1 199 ? -19.240 10.106 -36.387 1.00 75.69 199 GLN A CA 1
ATOM 1662 C C . GLN A 1 199 ? -19.543 8.663 -36.825 1.00 75.69 199 GLN A C 1
ATOM 1664 O O . GLN A 1 199 ? -19.950 7.852 -35.985 1.00 75.69 199 GLN A O 1
ATOM 1669 N N . LEU A 1 200 ? -19.232 8.330 -38.083 1.00 80.75 200 LEU A N 1
ATOM 1670 C CA . LEU A 1 200 ? -19.309 6.991 -38.683 1.00 80.75 200 LEU A CA 1
ATOM 1671 C C . LEU A 1 200 ? -18.221 6.029 -38.165 1.00 80.75 200 LEU A C 1
ATOM 1673 O O . LEU A 1 200 ? -18.308 4.832 -38.410 1.00 80.75 200 LEU A O 1
ATOM 1677 N N . GLY A 1 201 ? -17.219 6.520 -37.423 1.00 75.38 201 GLY A N 1
ATOM 1678 C CA . GLY A 1 201 ? -16.180 5.693 -36.792 1.00 75.38 201 GLY A CA 1
ATOM 1679 C C . GLY A 1 201 ? -15.034 5.259 -37.713 1.00 75.38 201 GLY A C 1
ATOM 1680 O O . GLY A 1 201 ? -14.229 4.426 -37.311 1.00 75.38 201 GLY A O 1
ATOM 1681 N N . ILE A 1 202 ? -14.939 5.834 -38.916 1.00 82.88 202 ILE A N 1
ATOM 1682 C CA . ILE A 1 202 ? -13.812 5.652 -39.848 1.00 82.88 202 ILE A CA 1
ATOM 1683 C C . ILE A 1 202 ? -12.538 6.268 -39.254 1.00 82.88 202 ILE A C 1
ATOM 1685 O O . ILE A 1 202 ? -11.450 5.709 -39.368 1.00 82.88 202 ILE A O 1
ATOM 1689 N N . LEU A 1 203 ? -12.675 7.418 -38.587 1.00 74.50 203 LEU A N 1
ATOM 1690 C CA . LEU A 1 203 ? -11.606 8.005 -37.783 1.00 74.50 203 LEU A CA 1
ATOM 1691 C C . LEU A 1 203 ? -11.679 7.472 -36.345 1.00 74.50 203 LEU A C 1
ATOM 1693 O O . LEU A 1 203 ? -12.781 7.331 -35.804 1.00 74.50 203 LEU A O 1
ATOM 1697 N N . PRO A 1 204 ? -10.529 7.220 -35.690 1.00 71.75 204 PRO A N 1
ATOM 1698 C CA . PRO A 1 204 ? -10.507 6.691 -34.335 1.00 71.75 204 PRO A CA 1
ATOM 1699 C C . PRO A 1 204 ? -11.198 7.672 -33.386 1.00 71.75 204 PRO A C 1
ATOM 1701 O O . PRO A 1 204 ? -10.703 8.771 -33.116 1.00 71.75 204 PRO A O 1
ATOM 1704 N N . LYS A 1 205 ? -12.354 7.269 -32.847 1.00 70.75 205 LYS A N 1
ATOM 1705 C CA . LYS A 1 205 ? -12.981 7.979 -31.732 1.00 70.75 205 LYS A CA 1
ATOM 1706 C C . LYS A 1 205 ? -12.004 7.903 -30.566 1.00 70.75 205 LYS A C 1
ATOM 1708 O O . LYS A 1 205 ? -11.650 6.804 -30.139 1.00 70.75 205 LYS A O 1
ATOM 1713 N N . LYS A 1 206 ? -11.530 9.053 -30.069 1.00 60.94 206 LYS A N 1
ATOM 1714 C CA . LYS A 1 206 ? -10.693 9.067 -28.862 1.00 60.94 206 LYS A CA 1
ATOM 1715 C C . LYS A 1 206 ? -11.480 8.352 -27.776 1.00 60.94 206 LYS A C 1
ATOM 17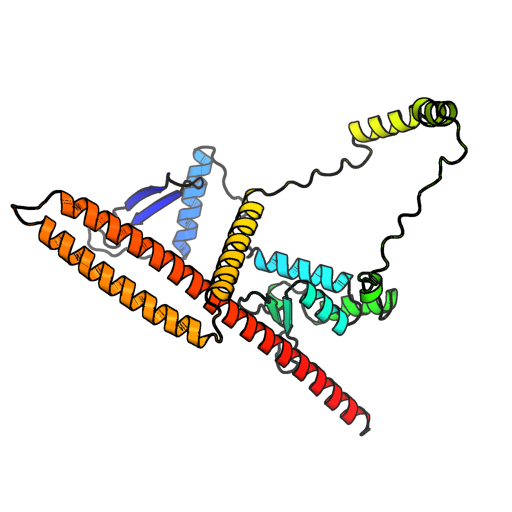17 O O . LYS A 1 206 ? -12.555 8.818 -27.399 1.00 60.94 206 LYS A O 1
ATOM 1722 N N . GLN A 1 207 ? -10.961 7.223 -27.300 1.00 59.09 207 GLN A N 1
ATOM 1723 C CA . GLN A 1 207 ? -11.508 6.590 -26.114 1.00 59.09 207 GLN A CA 1
ATOM 1724 C C 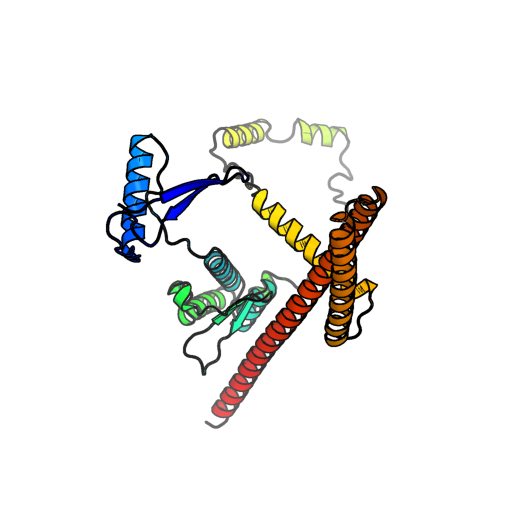. GLN A 1 207 ? -11.464 7.646 -25.011 1.00 59.09 207 GLN A C 1
ATOM 1726 O O . GLN A 1 207 ? -10.395 8.161 -24.677 1.00 59.09 207 GLN A O 1
ATOM 1731 N N . GLN A 1 208 ? -12.638 8.046 -24.521 1.00 58.00 208 GLN A N 1
ATOM 1732 C CA . GLN A 1 208 ? -12.725 8.886 -23.336 1.00 58.00 208 GLN A CA 1
ATOM 1733 C C . GLN A 1 208 ? -12.002 8.110 -22.233 1.00 58.00 208 GLN A C 1
ATOM 1735 O O . GLN A 1 208 ? -12.385 6.963 -21.982 1.00 58.00 208 GLN A O 1
ATOM 1740 N N . PRO A 1 209 ? -10.937 8.657 -21.621 1.00 58.66 209 PRO A N 1
ATOM 1741 C CA . PRO A 1 209 ? -10.254 7.952 -20.553 1.00 58.66 209 PRO A CA 1
ATOM 1742 C C . PRO A 1 209 ? -11.285 7.675 -19.461 1.00 58.66 209 PRO A C 1
ATOM 1744 O O . PRO A 1 209 ? -11.836 8.603 -18.869 1.00 58.66 209 PRO A O 1
ATOM 1747 N N . HIS A 1 210 ? -11.596 6.399 -19.228 1.00 57.56 210 HIS A N 1
ATOM 1748 C CA . HIS A 1 210 ? -12.522 6.031 -18.171 1.00 57.56 210 HIS A CA 1
ATOM 1749 C C . HIS A 1 210 ? -11.837 6.324 -16.836 1.00 57.56 210 HIS A C 1
ATOM 1751 O O . HIS A 1 210 ? -10.959 5.589 -16.385 1.00 57.56 210 HIS A O 1
ATOM 1757 N N . ILE A 1 211 ? -12.225 7.425 -16.201 1.00 65.94 211 ILE A N 1
ATOM 1758 C CA . ILE A 1 211 ? -11.671 7.821 -14.913 1.00 65.94 211 ILE A CA 1
ATOM 1759 C C . ILE A 1 211 ? -12.192 6.853 -13.847 1.00 65.94 211 ILE A C 1
ATOM 1761 O O . ILE A 1 211 ? -13.371 6.872 -13.490 1.00 65.94 211 ILE A O 1
ATOM 1765 N N . ASN A 1 212 ? -11.312 6.002 -13.322 1.00 71.06 212 ASN A N 1
ATOM 1766 C CA . ASN A 1 212 ? -11.639 5.092 -12.229 1.00 71.06 212 ASN A CA 1
ATOM 1767 C C . ASN A 1 212 ? -11.781 5.875 -10.907 1.00 71.06 212 ASN A C 1
ATOM 1769 O O . ASN A 1 212 ? -10.823 6.012 -10.143 1.00 71.06 212 ASN A O 1
ATOM 1773 N N . ARG A 1 213 ? -12.975 6.438 -10.655 1.00 75.06 213 ARG A N 1
ATOM 1774 C CA . ARG A 1 213 ? -13.264 7.278 -9.473 1.00 75.06 213 ARG A CA 1
ATOM 1775 C C . ARG A 1 213 ? -12.870 6.610 -8.140 1.00 75.06 213 ARG A C 1
ATOM 1777 O O . ARG A 1 213 ? -12.180 7.269 -7.365 1.00 75.06 213 ARG A O 1
ATOM 1784 N N . PRO A 1 214 ? -13.177 5.320 -7.882 1.00 75.69 214 PRO A N 1
ATOM 1785 C CA . PRO A 1 214 ? -12.745 4.646 -6.653 1.00 75.69 214 PRO A CA 1
ATOM 1786 C C . PRO A 1 214 ? -11.225 4.591 -6.448 1.00 75.69 214 PRO A C 1
ATOM 1788 O O . PRO A 1 214 ? -10.746 4.672 -5.317 1.00 75.69 214 PRO A O 1
ATOM 1791 N N . GLU A 1 215 ? -10.443 4.422 -7.517 1.00 72.25 215 GLU A N 1
ATOM 1792 C CA . GLU A 1 215 ? -8.980 4.412 -7.415 1.00 72.25 215 GLU A CA 1
ATOM 1793 C C . GLU A 1 215 ? -8.425 5.809 -7.154 1.00 72.25 215 GLU A C 1
ATOM 1795 O O . GLU A 1 215 ? -7.541 5.957 -6.308 1.00 72.25 215 GLU A O 1
ATOM 1800 N N . LEU A 1 216 ? -8.982 6.831 -7.807 1.00 76.38 216 LEU A N 1
ATOM 1801 C CA . LEU A 1 216 ? -8.620 8.221 -7.541 1.00 76.38 216 LEU A CA 1
ATOM 1802 C C . LEU A 1 216 ? -8.924 8.629 -6.102 1.00 76.38 216 LEU A C 1
ATOM 1804 O O . LEU A 1 216 ? -8.062 9.201 -5.444 1.00 76.38 216 LEU A O 1
ATOM 1808 N N . GLU A 1 217 ? -10.097 8.281 -5.575 1.00 77.75 217 GLU A N 1
ATOM 1809 C CA . GLU A 1 217 ? -10.445 8.571 -4.182 1.00 77.75 217 GLU A CA 1
ATOM 1810 C C . GLU A 1 217 ? -9.494 7.897 -3.190 1.00 77.75 217 GLU A C 1
ATOM 1812 O O . GLU A 1 217 ? -9.146 8.479 -2.162 1.00 77.75 217 GLU A O 1
ATOM 1817 N N . ARG A 1 218 ? -9.041 6.670 -3.485 1.00 77.81 218 ARG A N 1
ATOM 1818 C CA . ARG A 1 218 ? -8.020 5.995 -2.669 1.00 77.81 218 ARG A CA 1
ATOM 1819 C C . ARG A 1 218 ? -6.692 6.740 -2.713 1.00 77.81 218 ARG A C 1
ATOM 1821 O O . ARG A 1 218 ? -6.090 6.935 -1.660 1.00 77.81 218 ARG A O 1
ATOM 1828 N N . ILE A 1 219 ? -6.264 7.174 -3.900 1.00 81.81 219 ILE A N 1
ATOM 1829 C CA . ILE A 1 219 ? -5.046 7.975 -4.068 1.00 81.81 219 ILE A CA 1
ATOM 1830 C C . ILE A 1 219 ? -5.169 9.282 -3.279 1.00 81.81 219 ILE A C 1
ATOM 1832 O O . ILE A 1 219 ? -4.252 9.619 -2.536 1.00 81.81 219 ILE A O 1
ATOM 1836 N N . TRP A 1 220 ? -6.307 9.975 -3.360 1.00 84.75 220 TRP A N 1
ATOM 1837 C CA . TRP A 1 220 ? -6.539 11.214 -2.618 1.00 84.75 220 TRP A CA 1
ATOM 1838 C C . TRP A 1 220 ? -6.495 11.011 -1.103 1.00 84.75 220 TRP A C 1
ATOM 1840 O O . TRP A 1 220 ? -5.738 11.703 -0.424 1.00 84.75 220 TRP A O 1
ATOM 1850 N N . LYS A 1 221 ? -7.185 9.997 -0.572 1.00 85.50 221 LYS A N 1
ATOM 1851 C CA . LYS A 1 221 ? -7.121 9.651 0.861 1.00 85.50 221 LYS A CA 1
ATOM 1852 C C . LYS A 1 221 ? -5.697 9.319 1.311 1.00 85.50 221 LYS A C 1
ATOM 1854 O O . LYS A 1 221 ? -5.275 9.699 2.404 1.00 85.50 221 LYS A O 1
ATOM 1859 N N . ASP A 1 222 ? -4.935 8.621 0.470 1.00 86.88 222 ASP A N 1
ATOM 1860 C CA . ASP A 1 222 ? -3.529 8.335 0.741 1.00 86.88 222 ASP A CA 1
ATOM 1861 C C . ASP A 1 222 ? -2.675 9.608 0.749 1.00 86.88 222 ASP A C 1
ATOM 1863 O O . ASP A 1 222 ? -1.812 9.743 1.621 1.00 86.88 222 ASP A O 1
ATOM 1867 N N . THR A 1 223 ? -2.928 10.552 -0.162 1.00 90.56 223 THR A N 1
ATOM 1868 C CA . THR A 1 223 ? -2.233 11.847 -0.187 1.00 90.56 223 THR A CA 1
ATOM 1869 C C . THR A 1 223 ? -2.578 12.722 1.011 1.00 90.56 223 THR A C 1
ATOM 1871 O O . THR A 1 223 ? -1.666 13.258 1.631 1.00 90.56 223 THR A O 1
ATOM 1874 N N . GLU A 1 224 ? -3.847 12.803 1.414 1.00 91.69 224 GLU A N 1
ATOM 1875 C CA . GLU A 1 224 ? -4.269 13.544 2.610 1.00 91.69 224 GLU A CA 1
ATOM 1876 C C . GLU A 1 224 ? -3.602 12.992 3.868 1.00 91.69 224 GLU A C 1
ATOM 1878 O O . GLU A 1 224 ? -3.080 13.748 4.685 1.00 91.69 224 GLU A O 1
ATOM 1883 N N . ARG A 1 225 ? -3.526 11.661 3.992 1.00 90.69 225 ARG A N 1
ATOM 1884 C CA . ARG A 1 225 ? -2.795 11.013 5.085 1.00 90.69 225 ARG A CA 1
ATOM 1885 C C . ARG A 1 225 ? -1.315 11.404 5.095 1.00 90.69 225 ARG A C 1
ATOM 1887 O O . ARG A 1 225 ? -0.776 11.677 6.162 1.00 90.69 225 ARG A O 1
ATOM 1894 N N . ILE A 1 226 ? -0.657 11.429 3.934 1.00 90.44 226 ILE A N 1
ATOM 1895 C CA . ILE A 1 226 ? 0.754 11.839 3.820 1.00 90.44 226 ILE A CA 1
ATOM 1896 C C . ILE A 1 226 ? 0.932 13.299 4.238 1.00 90.44 226 ILE A C 1
ATOM 1898 O O . ILE A 1 226 ? 1.879 13.619 4.953 1.00 90.44 226 ILE A O 1
ATOM 1902 N N . LEU A 1 227 ? 0.030 14.176 3.800 1.00 93.94 227 LEU A N 1
ATOM 1903 C CA . LEU A 1 227 ? 0.065 15.592 4.151 1.00 93.94 227 LEU A CA 1
ATOM 1904 C C . LEU A 1 227 ? -0.153 15.798 5.650 1.00 93.94 227 LEU A C 1
ATOM 1906 O O . LEU A 1 227 ? 0.576 16.579 6.251 1.00 93.94 227 LEU A O 1
ATOM 1910 N N . ALA A 1 228 ? -1.069 15.051 6.268 1.00 92.81 228 ALA A N 1
ATOM 1911 C CA . ALA A 1 228 ? -1.279 15.081 7.712 1.00 92.81 228 ALA A CA 1
ATOM 1912 C C . ALA A 1 228 ? -0.044 14.593 8.490 1.00 92.81 228 ALA A C 1
ATOM 1914 O O . ALA A 1 228 ? 0.357 15.225 9.463 1.00 92.81 228 ALA A O 1
ATOM 1915 N N . GLU A 1 229 ? 0.600 13.506 8.047 1.00 93.25 229 GLU A N 1
ATOM 1916 C CA . GLU A 1 229 ? 1.864 13.023 8.626 1.00 93.25 229 GLU A CA 1
ATOM 1917 C C . GLU A 1 229 ? 2.978 14.077 8.507 1.00 93.25 229 GLU A C 1
ATOM 1919 O O . GLU A 1 229 ? 3.733 14.289 9.455 1.00 93.25 229 GLU A O 1
ATOM 1924 N N . HIS A 1 230 ? 3.074 14.756 7.361 1.00 91.38 230 HIS A N 1
ATOM 1925 C CA . HIS A 1 230 ? 4.060 15.810 7.134 1.00 91.38 230 HIS A CA 1
ATOM 1926 C C . HIS A 1 230 ? 3.791 17.053 7.991 1.00 91.38 230 HIS A C 1
ATOM 1928 O O . HIS A 1 230 ? 4.707 17.536 8.653 1.00 91.38 230 HIS A O 1
ATOM 1934 N N . ALA A 1 231 ? 2.548 17.544 8.007 1.00 93.56 231 ALA A N 1
ATOM 1935 C CA . ALA A 1 231 ? 2.125 18.673 8.832 1.00 93.56 231 ALA A CA 1
ATOM 1936 C C . ALA A 1 231 ? 2.401 18.391 10.313 1.00 93.56 231 ALA A C 1
ATOM 1938 O O . ALA A 1 231 ? 3.061 19.180 10.973 1.00 93.56 231 ALA A O 1
ATOM 1939 N N . PHE A 1 232 ? 2.049 17.197 10.799 1.00 93.62 232 PHE A N 1
ATOM 1940 C CA . PHE A 1 232 ? 2.327 16.787 12.173 1.00 93.62 232 PHE A CA 1
ATOM 1941 C C . PHE A 1 232 ? 3.816 16.887 12.537 1.00 93.62 232 PHE A C 1
ATOM 1943 O O . PHE A 1 232 ? 4.154 17.428 13.590 1.00 93.62 232 PHE A O 1
ATOM 1950 N N . VAL A 1 233 ? 4.711 16.394 11.672 1.00 92.31 233 VAL A N 1
ATOM 1951 C CA . VAL A 1 233 ? 6.163 16.462 11.916 1.00 92.31 233 VAL A CA 1
ATOM 1952 C C . VAL A 1 233 ? 6.679 17.899 11.862 1.00 92.31 233 VAL A C 1
ATOM 1954 O O . VAL A 1 233 ? 7.529 18.272 12.673 1.00 92.31 233 VAL A O 1
ATOM 1957 N N . HIS A 1 234 ? 6.164 18.692 10.924 1.00 91.56 234 HIS A N 1
ATOM 1958 C CA . HIS A 1 234 ? 6.528 20.092 10.747 1.00 91.56 234 HIS A CA 1
ATOM 1959 C C . HIS A 1 234 ? 6.097 20.953 11.944 1.00 91.56 234 HIS A C 1
ATOM 1961 O O . HIS A 1 234 ? 6.916 21.676 12.508 1.00 91.56 234 HIS A O 1
ATOM 1967 N N . ASP A 1 235 ? 4.844 20.826 12.377 1.00 92.81 235 ASP A N 1
ATOM 1968 C CA . ASP A 1 235 ? 4.239 21.671 13.409 1.00 92.81 235 ASP A CA 1
ATOM 1969 C C . ASP A 1 235 ? 4.854 21.412 14.789 1.00 92.81 235 ASP A C 1
ATOM 1971 O O . ASP A 1 235 ? 5.140 22.347 15.536 1.00 92.81 235 ASP A O 1
ATOM 1975 N N . HIS A 1 236 ? 5.155 20.147 15.098 1.00 90.88 236 HIS A N 1
ATOM 1976 C CA . HIS A 1 236 ? 5.827 19.759 16.342 1.00 90.88 236 HIS A CA 1
ATOM 1977 C C . HIS A 1 236 ? 7.350 19.957 16.308 1.00 90.88 236 HIS A C 1
ATOM 1979 O O . HIS A 1 236 ? 8.006 19.788 17.336 1.00 90.88 236 HIS A O 1
ATOM 1985 N N . LYS A 1 237 ? 7.927 20.294 15.143 1.00 92.88 237 LYS A N 1
ATOM 1986 C CA . LYS A 1 237 ? 9.366 20.549 14.948 1.00 92.88 237 LYS A CA 1
ATOM 1987 C C . LYS A 1 237 ? 10.264 19.450 15.532 1.00 92.88 237 LYS A C 1
ATOM 1989 O O . LYS A 1 237 ? 11.253 19.729 16.210 1.00 92.88 237 LYS A O 1
ATOM 1994 N N . PHE A 1 238 ? 9.926 18.183 15.286 1.00 91.25 238 PHE A N 1
ATOM 1995 C CA . PHE A 1 238 ? 10.698 17.071 15.844 1.00 91.25 238 PHE A CA 1
ATOM 1996 C C . PHE A 1 238 ? 12.128 17.030 15.268 1.00 91.25 238 PHE A C 1
ATOM 1998 O O . PHE A 1 238 ? 12.287 16.930 14.051 1.00 91.25 238 PHE A O 1
ATOM 2005 N N . PRO A 1 239 ? 13.181 17.018 16.111 1.00 90.44 239 PRO A N 1
ATOM 2006 C CA . PRO A 1 239 ? 14.567 17.013 15.637 1.00 90.44 239 PRO A CA 1
ATOM 2007 C C . PRO A 1 239 ? 15.032 15.631 15.158 1.00 90.44 239 PRO A C 1
ATOM 2009 O O . PRO A 1 239 ? 15.979 15.516 14.382 1.00 90.44 239 PRO A O 1
ATOM 2012 N N . SER A 1 240 ? 14.404 14.552 15.636 1.00 91.88 240 SER A N 1
ATOM 2013 C CA . SER A 1 240 ? 14.828 13.186 15.335 1.00 91.88 240 SER A CA 1
ATOM 2014 C C . SER A 1 240 ? 13.665 12.196 15.345 1.00 91.88 240 SER A C 1
ATOM 2016 O O . SER A 1 240 ? 12.609 12.441 15.926 1.00 91.88 240 SER A O 1
ATOM 2018 N N . LEU A 1 241 ? 13.884 11.024 14.737 1.00 91.19 241 LEU A N 1
ATOM 2019 C CA . LEU A 1 241 ? 12.929 9.9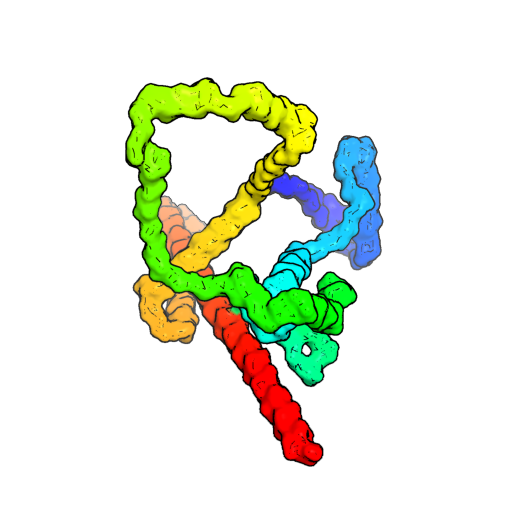11 14.787 1.00 91.19 241 LEU A CA 1
ATOM 2020 C C . LEU A 1 241 ? 12.658 9.465 16.233 1.00 91.19 241 LEU A C 1
ATOM 2022 O O . LEU A 1 241 ? 11.530 9.106 16.561 1.00 91.19 241 LEU A O 1
ATOM 2026 N N . GLN A 1 242 ? 13.683 9.504 17.089 1.00 93.12 242 GLN A N 1
ATOM 2027 C CA . GLN A 1 242 ? 13.571 9.106 18.489 1.00 93.12 242 GLN A CA 1
ATOM 2028 C C . GLN A 1 242 ? 12.654 10.058 19.266 1.00 93.12 242 GLN A C 1
ATOM 2030 O O . GLN A 1 242 ? 11.825 9.595 20.042 1.00 93.12 242 GLN A O 1
ATOM 2035 N N . ALA A 1 243 ? 12.703 11.360 18.964 1.00 93.69 243 ALA A N 1
ATOM 2036 C CA . ALA A 1 243 ? 11.806 12.344 19.566 1.00 93.69 243 ALA A CA 1
ATOM 2037 C C . ALA A 1 243 ? 10.322 12.033 19.289 1.00 93.69 243 ALA A C 1
ATOM 2039 O O . ALA A 1 243 ? 9.494 12.150 20.188 1.00 93.69 243 ALA A O 1
ATOM 2040 N N . ILE A 1 244 ? 9.986 11.554 18.083 1.00 93.56 244 ILE A N 1
ATOM 2041 C CA . ILE A 1 244 ? 8.613 11.136 17.741 1.00 93.56 244 ILE A CA 1
ATOM 2042 C C . ILE A 1 244 ? 8.213 9.887 18.543 1.00 93.56 244 ILE A C 1
ATOM 2044 O O . ILE A 1 244 ? 7.088 9.786 19.031 1.00 93.56 244 ILE A O 1
ATOM 2048 N N . VAL A 1 245 ? 9.135 8.933 18.709 1.00 94.62 245 VAL A N 1
ATOM 2049 C CA . VAL A 1 245 ? 8.899 7.717 19.506 1.00 94.62 245 VAL A CA 1
ATOM 2050 C C . VAL A 1 245 ? 8.659 8.061 20.977 1.00 94.62 245 VAL A C 1
ATOM 2052 O O . VAL A 1 245 ? 7.760 7.496 21.598 1.00 94.62 245 VAL A O 1
ATOM 2055 N N . ASP A 1 246 ? 9.429 8.988 21.539 1.00 94.88 246 ASP A N 1
ATOM 2056 C CA . 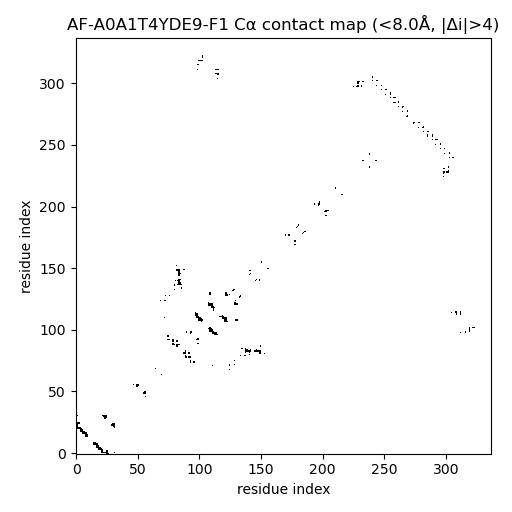ASP A 1 246 ? 9.280 9.393 22.937 1.00 94.88 246 ASP A CA 1
ATOM 2057 C C . ASP A 1 246 ? 8.014 10.231 23.160 1.00 94.88 246 ASP A C 1
ATOM 2059 O O . ASP A 1 246 ? 7.294 9.996 24.133 1.00 94.88 246 ASP A O 1
ATOM 2063 N N . TYR A 1 247 ? 7.655 11.098 22.208 1.00 94.75 247 TYR A N 1
ATOM 2064 C CA . TYR A 1 247 ? 6.359 11.782 22.191 1.00 94.75 247 TYR A CA 1
ATOM 2065 C C . TYR A 1 247 ? 5.192 10.784 22.206 1.00 94.75 247 TYR A C 1
ATOM 2067 O O . TYR A 1 247 ? 4.265 10.905 23.008 1.00 94.75 247 TYR A O 1
ATOM 2075 N N . ARG A 1 248 ? 5.287 9.719 21.402 1.00 94.88 248 ARG A N 1
ATOM 2076 C CA . ARG A 1 248 ? 4.293 8.641 21.361 1.00 94.88 248 ARG A CA 1
ATOM 2077 C C . ARG A 1 248 ? 4.138 7.919 22.704 1.00 94.88 248 ARG A C 1
ATOM 2079 O O . ARG A 1 248 ? 3.020 7.620 23.122 1.00 94.88 248 ARG A O 1
ATOM 2086 N N . LYS A 1 249 ? 5.241 7.664 23.420 1.00 95.25 249 LYS A N 1
ATOM 2087 C CA . LYS A 1 249 ? 5.184 7.103 24.785 1.00 95.25 249 LYS A CA 1
ATOM 2088 C C . LYS A 1 249 ? 4.433 8.041 25.735 1.00 95.25 249 LYS A C 1
ATOM 2090 O O . LYS A 1 249 ? 3.665 7.567 26.571 1.00 95.25 249 LYS A O 1
ATOM 2095 N N . GLY A 1 250 ? 4.631 9.353 25.593 1.00 95.25 250 GLY A N 1
ATOM 2096 C CA . GLY A 1 250 ? 3.880 10.378 26.320 1.00 95.25 250 GLY A CA 1
ATOM 2097 C C . GLY A 1 250 ? 2.378 10.320 26.031 1.00 95.25 250 GLY A C 1
ATOM 2098 O O . GLY A 1 250 ? 1.585 10.235 26.969 1.00 95.25 250 GLY A O 1
ATOM 2099 N N . LEU A 1 251 ? 1.993 10.273 24.751 1.00 94.62 251 LEU A N 1
ATOM 2100 C CA . LEU A 1 251 ? 0.594 10.127 24.330 1.00 94.62 251 LEU A CA 1
ATOM 2101 C C . LEU A 1 251 ? -0.054 8.857 24.892 1.00 94.62 251 LEU A C 1
ATOM 2103 O O . LEU A 1 251 ? -1.159 8.925 25.425 1.00 94.62 251 LEU A O 1
ATOM 2107 N N . SER A 1 252 ? 0.639 7.714 24.837 1.00 94.56 252 SER A N 1
ATOM 2108 C CA . SER A 1 252 ? 0.124 6.453 25.391 1.00 94.56 252 SER A CA 1
ATOM 2109 C C . SER A 1 252 ? -0.207 6.591 26.876 1.00 94.56 252 SER A C 1
ATOM 2111 O O . SER A 1 252 ? -1.315 6.260 27.286 1.00 94.56 252 SER A O 1
ATOM 2113 N N . ARG A 1 253 ? 0.703 7.171 27.673 1.00 96.50 253 ARG A N 1
ATOM 2114 C CA . ARG A 1 253 ? 0.472 7.403 29.110 1.00 96.50 253 ARG A CA 1
ATOM 2115 C C . ARG A 1 253 ? -0.739 8.306 29.363 1.00 96.50 253 ARG A C 1
ATOM 2117 O O . ARG A 1 253 ? -1.502 8.054 30.292 1.00 96.50 253 ARG A O 1
ATOM 2124 N N . GLN A 1 254 ? -0.936 9.341 28.543 1.00 95.88 254 GLN A N 1
ATOM 2125 C CA . GLN A 1 254 ? -2.102 10.225 28.650 1.00 95.88 254 GLN A CA 1
ATOM 2126 C C . GLN A 1 254 ? -3.407 9.504 28.293 1.00 95.88 254 GLN A C 1
ATOM 2128 O O . GLN A 1 254 ? -4.407 9.658 28.996 1.00 95.88 254 GLN A O 1
ATOM 2133 N N . ILE A 1 255 ? -3.399 8.694 27.231 1.00 95.50 255 ILE A N 1
ATOM 2134 C CA . ILE A 1 255 ? -4.546 7.872 26.831 1.00 95.50 255 ILE A CA 1
ATOM 2135 C C . ILE A 1 255 ? -4.909 6.895 27.951 1.00 95.50 255 ILE A C 1
ATOM 2137 O O . ILE A 1 255 ? -6.087 6.785 28.290 1.00 95.50 255 ILE A O 1
ATOM 2141 N N . ASP A 1 256 ? -3.919 6.235 28.553 1.00 96.44 256 ASP A N 1
ATOM 2142 C CA . ASP A 1 256 ? -4.125 5.277 29.642 1.00 96.44 256 ASP A CA 1
ATOM 2143 C C . ASP A 1 256 ? -4.693 5.962 30.893 1.00 96.44 256 ASP A C 1
ATOM 2145 O O . ASP A 1 256 ? -5.664 5.479 31.481 1.00 96.44 256 ASP A O 1
ATOM 2149 N N . ALA A 1 257 ? -4.174 7.141 31.253 1.00 96.81 257 ALA A N 1
ATOM 2150 C CA . ALA A 1 257 ? -4.694 7.936 32.364 1.00 96.81 257 ALA A CA 1
ATOM 2151 C C . ALA A 1 257 ? -6.155 8.372 32.138 1.00 96.81 257 ALA A C 1
ATOM 2153 O O . ALA A 1 257 ? -7.001 8.211 33.021 1.00 96.81 257 ALA A O 1
ATOM 2154 N N . LEU A 1 258 ? -6.489 8.874 30.944 1.00 96.06 258 LEU A N 1
ATOM 2155 C CA . LEU A 1 258 ? -7.864 9.258 30.597 1.00 96.06 258 LEU A CA 1
ATOM 2156 C C . LEU A 1 258 ? -8.795 8.041 30.519 1.00 96.06 258 LEU A C 1
ATOM 2158 O O . LEU A 1 258 ? -9.963 8.126 30.903 1.00 96.06 258 LEU A O 1
ATOM 2162 N N . ALA A 1 259 ? -8.296 6.895 30.052 1.00 95.00 259 ALA A N 1
ATOM 2163 C CA . ALA A 1 259 ? -9.050 5.648 30.026 1.00 95.00 259 ALA A CA 1
ATOM 2164 C C . ALA A 1 259 ? -9.357 5.146 31.445 1.00 95.00 259 ALA A C 1
ATOM 2166 O O . ALA A 1 259 ? -10.486 4.713 31.693 1.00 95.00 259 ALA A O 1
ATOM 2167 N N . ALA A 1 260 ? -8.407 5.268 32.377 1.00 96.19 260 ALA A N 1
ATOM 2168 C CA . ALA A 1 260 ? -8.611 4.964 33.791 1.00 96.19 260 ALA A CA 1
ATOM 2169 C C . ALA A 1 260 ? -9.656 5.897 34.425 1.00 96.19 260 ALA A C 1
ATOM 2171 O O . ALA A 1 260 ? -10.595 5.421 35.064 1.00 96.19 260 ALA A O 1
ATOM 2172 N N . GLN A 1 261 ? -9.577 7.207 34.162 1.00 94.31 261 GLN A N 1
ATOM 2173 C CA . GLN A 1 261 ? -10.589 8.173 34.612 1.00 94.31 261 GLN A CA 1
ATOM 2174 C C . GLN A 1 261 ? -11.980 7.847 34.055 1.00 94.31 261 GLN A C 1
ATOM 2176 O O . GLN A 1 261 ? -12.970 7.861 34.786 1.00 94.31 261 GLN A O 1
ATOM 2181 N N . ARG A 1 262 ? -12.072 7.492 32.768 1.00 94.81 262 ARG A N 1
ATOM 2182 C CA . ARG A 1 262 ? -13.335 7.081 32.144 1.00 94.81 262 ARG A CA 1
ATOM 2183 C C . ARG A 1 262 ? -13.888 5.810 32.788 1.00 94.81 262 ARG A C 1
ATOM 2185 O O . ARG A 1 262 ? -15.096 5.716 32.990 1.00 94.81 262 ARG A O 1
ATOM 2192 N N . ALA A 1 263 ? -13.031 4.835 33.092 1.00 93.50 263 ALA A N 1
ATOM 2193 C CA . ALA A 1 263 ? -13.434 3.603 33.763 1.00 93.50 263 ALA A CA 1
ATOM 2194 C C . ALA A 1 263 ? -13.978 3.880 35.171 1.00 93.50 263 ALA A C 1
ATOM 2196 O O . ALA A 1 263 ? -14.984 3.287 35.557 1.00 93.50 263 ALA A O 1
ATOM 2197 N N . GLU A 1 264 ? -13.372 4.814 35.903 1.00 93.00 264 GLU A N 1
ATOM 2198 C CA . GLU A 1 264 ? -13.847 5.218 37.226 1.00 93.00 264 GLU A CA 1
ATOM 2199 C C . GLU A 1 264 ? -15.219 5.903 37.164 1.00 93.00 264 GLU A C 1
ATOM 2201 O O . GLU A 1 264 ? -16.126 5.532 37.905 1.00 93.00 264 GLU A O 1
ATOM 2206 N N . ILE A 1 265 ? -15.436 6.805 36.201 1.00 91.12 265 ILE A N 1
ATOM 2207 C CA . ILE A 1 265 ? -16.761 7.408 35.973 1.00 91.12 265 ILE A CA 1
ATOM 2208 C C . ILE A 1 265 ? -17.804 6.331 35.658 1.00 91.12 265 ILE A C 1
ATOM 2210 O O . ILE A 1 265 ? -18.902 6.351 36.208 1.00 91.12 265 ILE A O 1
ATOM 2214 N N . VAL A 1 266 ? -17.463 5.346 34.822 1.00 90.31 266 VAL A N 1
ATOM 2215 C CA . VAL A 1 266 ? -18.371 4.230 34.513 1.00 90.31 266 VAL A CA 1
ATOM 2216 C C . VAL A 1 266 ? -18.703 3.409 35.764 1.00 90.31 266 VAL A C 1
ATOM 2218 O O . VAL A 1 266 ? -19.844 2.974 35.904 1.00 90.31 266 VAL A O 1
ATOM 2221 N N . LYS A 1 267 ? -17.757 3.211 36.692 1.00 90.62 267 LYS A N 1
ATOM 2222 C CA . LYS A 1 267 ? -18.040 2.559 37.982 1.00 90.62 267 LYS A CA 1
ATOM 2223 C C . LYS A 1 267 ? -18.979 3.401 38.847 1.00 90.62 267 LYS A C 1
ATOM 2225 O O . LYS A 1 267 ? -19.910 2.849 39.426 1.00 90.62 267 LYS A O 1
ATOM 2230 N N . GLN A 1 268 ? -18.770 4.716 38.913 1.00 87.81 268 GLN A N 1
ATOM 2231 C CA . GLN A 1 268 ? -19.631 5.635 39.667 1.00 87.81 268 GLN A CA 1
ATOM 2232 C C . GLN A 1 268 ? -21.063 5.663 39.116 1.00 87.81 268 GLN A C 1
ATOM 2234 O O . GLN A 1 268 ? -22.011 5.654 39.895 1.00 87.81 268 GLN A O 1
ATOM 2239 N N . MET A 1 269 ? -21.230 5.590 37.792 1.00 85.88 269 MET A N 1
ATOM 2240 C CA . MET A 1 269 ? -22.543 5.520 37.137 1.00 85.88 269 MET A CA 1
ATOM 2241 C C . MET A 1 269 ? -23.340 4.244 37.457 1.00 85.88 269 MET A C 1
ATOM 2243 O O . MET A 1 269 ? -24.548 4.232 37.266 1.00 85.88 269 MET A O 1
ATOM 2247 N N . ARG A 1 270 ? -22.695 3.162 37.921 1.00 85.44 270 ARG A N 1
ATOM 2248 C CA . ARG A 1 270 ? -23.383 1.915 38.315 1.00 85.44 270 ARG A CA 1
ATOM 2249 C C . ARG A 1 270 ? -23.984 1.976 39.725 1.00 85.44 270 ARG A C 1
ATOM 2251 O O . ARG A 1 270 ? -24.641 1.023 40.135 1.00 85.44 270 ARG A O 1
ATOM 2258 N N . ARG A 1 271 ? -23.723 3.043 40.488 1.00 86.00 271 ARG A N 1
ATOM 2259 C CA . ARG A 1 271 ? -24.259 3.235 41.846 1.00 86.00 271 ARG A CA 1
ATOM 2260 C C . ARG A 1 271 ? -25.703 3.754 41.780 1.00 86.00 271 ARG A C 1
ATOM 2262 O O . ARG A 1 271 ? -26.071 4.394 40.801 1.00 86.00 271 ARG A O 1
ATOM 2269 N N . LYS A 1 272 ? -26.504 3.494 42.826 1.00 72.50 272 LYS A N 1
ATOM 2270 C CA . LYS A 1 272 ? -27.925 3.900 42.892 1.00 72.50 272 LYS A CA 1
ATOM 2271 C C . LYS A 1 272 ? -28.135 5.421 42.765 1.00 72.50 272 LYS A C 1
ATOM 2273 O O . LYS A 1 272 ? -29.090 5.821 42.113 1.00 72.50 272 LYS A O 1
ATOM 2278 N N . ASP A 1 273 ? -27.211 6.242 43.273 1.00 71.69 273 ASP A N 1
ATOM 2279 C CA . ASP A 1 273 ? -27.318 7.716 43.289 1.00 71.69 273 ASP A CA 1
ATOM 2280 C C . ASP A 1 273 ? -26.499 8.399 42.171 1.00 71.69 273 ASP A C 1
ATOM 2282 O O . ASP A 1 273 ? -25.778 9.377 42.389 1.00 71.69 273 ASP A O 1
ATOM 2286 N N . ALA A 1 274 ? -26.524 7.846 40.956 1.00 74.12 274 ALA A N 1
ATOM 2287 C CA . ALA A 1 274 ? -25.701 8.342 39.856 1.00 74.12 274 ALA A CA 1
ATOM 2288 C C . ALA A 1 274 ? -26.176 9.713 39.336 1.00 74.12 274 ALA A C 1
ATOM 2290 O O . ALA A 1 274 ? -27.289 9.865 38.835 1.00 74.12 274 ALA A O 1
ATOM 2291 N N . SER A 1 275 ? -25.289 10.714 39.381 1.00 81.56 275 SER A N 1
ATOM 2292 C CA . SER A 1 275 ? -25.567 12.038 38.814 1.00 81.56 275 SER A CA 1
ATOM 2293 C C . SER A 1 275 ? -25.609 11.995 37.275 1.00 81.56 275 SER A C 1
ATOM 2295 O O . SER A 1 275 ? -24.670 11.472 36.663 1.00 81.56 275 SER A O 1
ATOM 2297 N N . PRO A 1 276 ? -26.609 12.619 36.620 1.00 79.94 276 PRO A N 1
ATOM 2298 C CA . PRO A 1 276 ? -26.698 12.671 35.157 1.00 79.94 276 PRO A CA 1
ATOM 2299 C C . PRO A 1 276 ? -25.498 13.379 34.500 1.00 79.94 276 PRO A C 1
ATOM 2301 O O . PRO A 1 276 ? -25.097 13.008 33.399 1.00 79.94 276 PRO A O 1
ATOM 2304 N N . LYS A 1 277 ? -24.821 14.296 35.213 1.00 85.69 277 LYS A N 1
ATOM 2305 C CA . LYS A 1 277 ? -23.604 14.998 34.746 1.00 85.69 277 LYS A CA 1
ATOM 2306 C C . LYS A 1 277 ? -22.412 14.061 34.473 1.00 85.69 277 LYS A C 1
ATOM 2308 O O . LYS A 1 277 ? -21.453 14.442 33.799 1.00 85.69 277 LYS A O 1
ATOM 2313 N N . LEU A 1 278 ? -22.434 12.831 34.998 1.00 87.31 278 LEU A N 1
ATOM 2314 C CA . LEU A 1 278 ? -21.388 11.831 34.755 1.00 87.31 278 LEU A CA 1
ATOM 2315 C C . LEU A 1 278 ? -21.408 11.302 33.314 1.00 87.31 278 LEU A C 1
ATOM 2317 O O . LEU A 1 278 ? -20.348 10.966 32.779 1.00 87.31 278 LEU A O 1
ATOM 2321 N N . ALA A 1 279 ? -22.581 11.262 32.671 1.00 86.81 279 ALA A N 1
ATOM 2322 C CA . ALA A 1 279 ? -22.711 10.842 31.278 1.00 86.81 279 ALA A CA 1
ATOM 2323 C C . ALA A 1 279 ? -21.991 11.821 30.337 1.00 86.81 279 ALA A C 1
ATOM 2325 O O . ALA A 1 279 ? -21.173 11.394 29.517 1.00 86.81 279 ALA A O 1
ATOM 2326 N N . ASP A 1 280 ? -22.194 13.123 30.541 1.00 89.56 280 ASP A N 1
ATOM 2327 C CA . ASP A 1 280 ? -21.526 14.181 29.775 1.00 89.56 280 ASP A CA 1
ATOM 2328 C C . ASP A 1 280 ? -20.010 14.135 29.978 1.00 89.56 280 ASP A C 1
ATOM 2330 O O . ASP A 1 280 ? -19.229 14.170 29.025 1.00 89.56 280 ASP A O 1
ATOM 2334 N N . ARG A 1 281 ? -19.563 13.949 31.227 1.00 89.69 281 ARG A N 1
ATOM 2335 C CA . ARG A 1 281 ? -18.133 13.841 31.542 1.00 89.69 281 ARG A CA 1
ATOM 2336 C C . ARG A 1 281 ? -17.489 12.611 30.894 1.00 89.69 281 ARG A C 1
ATOM 2338 O O . ARG A 1 281 ? -16.362 12.693 30.404 1.00 89.69 281 ARG A O 1
ATOM 2345 N N . ARG A 1 282 ? -18.199 11.479 30.827 1.00 91.75 282 ARG A N 1
ATOM 2346 C CA . ARG A 1 282 ? -17.759 10.284 30.087 1.00 91.75 282 ARG A CA 1
ATOM 2347 C C . ARG A 1 282 ? -17.661 10.558 28.584 1.00 91.75 282 ARG A C 1
ATOM 2349 O O . ARG A 1 282 ? -16.697 10.099 27.960 1.00 91.75 282 ARG A O 1
ATOM 2356 N N . ALA A 1 283 ? -18.636 11.256 28.002 1.00 92.06 283 ALA A N 1
ATOM 2357 C CA . ALA A 1 283 ? -18.627 11.616 26.586 1.00 92.06 283 ALA A CA 1
ATOM 2358 C C . ALA A 1 283 ? -17.419 12.508 26.261 1.00 92.06 283 ALA A C 1
ATOM 2360 O O . ALA A 1 283 ? -16.637 12.167 25.375 1.00 92.06 283 ALA A O 1
ATOM 2361 N N . MET A 1 284 ? -17.171 13.540 27.072 1.00 93.75 284 MET A N 1
ATOM 2362 C CA . MET A 1 284 ? -16.006 14.425 26.948 1.00 93.75 284 MET A CA 1
ATOM 2363 C C . MET A 1 284 ? -14.673 13.667 27.012 1.00 93.75 284 MET A C 1
ATOM 2365 O O . MET A 1 284 ? -13.811 13.851 26.152 1.00 93.75 284 MET A O 1
ATOM 2369 N N . LEU A 1 285 ? -14.502 12.758 27.983 1.00 93.75 285 LEU A N 1
ATOM 2370 C CA . LEU A 1 285 ? -13.301 11.913 28.053 1.00 93.75 285 LEU A CA 1
ATOM 2371 C C . LEU A 1 285 ? -13.164 11.004 26.827 1.00 93.75 285 LEU A C 1
ATOM 2373 O O . LEU A 1 285 ? -12.055 10.748 26.366 1.00 93.75 285 LEU A O 1
ATOM 2377 N N . THR A 1 286 ? -14.279 10.511 26.287 1.00 94.12 286 THR A N 1
ATOM 2378 C CA . THR A 1 286 ? -14.271 9.659 25.092 1.00 94.12 286 THR A CA 1
ATOM 2379 C C . THR A 1 286 ? -13.838 10.443 23.854 1.00 94.12 286 THR A C 1
ATOM 2381 O O . THR A 1 286 ? -13.015 9.930 23.096 1.00 94.12 286 THR A O 1
ATOM 2384 N N . CYS A 1 287 ? -14.307 11.683 23.690 1.00 95.56 287 CYS A N 1
ATOM 2385 C CA . CYS A 1 287 ? -13.857 12.586 22.629 1.00 95.56 287 CYS A CA 1
ATOM 2386 C C . CYS A 1 287 ? -12.355 12.877 22.744 1.00 95.56 287 CYS A C 1
ATOM 2388 O O . CYS A 1 287 ? -11.622 12.650 21.784 1.00 95.56 287 CYS A O 1
ATOM 2390 N N . LYS A 1 288 ? -11.873 13.236 23.941 1.00 95.62 288 LYS A N 1
ATOM 2391 C CA . LYS A 1 288 ? -10.447 13.518 24.174 1.00 95.62 288 LYS A CA 1
ATOM 2392 C C . LYS A 1 288 ? -9.548 12.305 23.904 1.00 95.62 288 LYS A C 1
ATOM 2394 O O . LYS A 1 288 ? -8.497 12.424 23.285 1.00 95.62 288 LYS A O 1
ATOM 2399 N N . ILE A 1 289 ? -9.974 11.106 24.314 1.00 95.00 289 ILE A N 1
ATOM 2400 C CA . ILE A 1 289 ? -9.262 9.858 23.985 1.00 95.00 289 ILE A CA 1
ATOM 2401 C C . ILE A 1 289 ? -9.244 9.626 22.467 1.00 95.00 289 ILE A C 1
ATOM 2403 O O . ILE A 1 289 ? -8.241 9.155 21.932 1.00 95.00 289 ILE A O 1
ATOM 2407 N N . ALA A 1 290 ? -10.342 9.915 21.766 1.00 96.19 290 ALA A N 1
ATOM 2408 C CA . ALA A 1 290 ? -10.414 9.741 20.319 1.00 96.19 290 ALA A CA 1
ATOM 2409 C C . ALA A 1 290 ? -9.470 10.697 19.573 1.00 96.19 290 ALA A C 1
ATOM 2411 O O . ALA A 1 290 ? -8.839 10.270 18.609 1.00 96.19 290 ALA A O 1
ATOM 2412 N N . GLU A 1 291 ? -9.333 11.943 20.027 1.00 94.75 291 GLU A N 1
ATOM 2413 C CA . GLU A 1 291 ? -8.379 12.925 19.490 1.00 94.75 291 GLU A CA 1
ATOM 2414 C C . GLU A 1 291 ? -6.932 12.455 19.660 1.00 94.75 291 GLU A C 1
ATOM 2416 O O . GLU A 1 291 ? -6.228 12.285 18.665 1.00 94.75 291 GLU A O 1
ATOM 2421 N N . LEU A 1 292 ? -6.527 12.095 20.883 1.00 95.00 292 LEU A N 1
ATOM 2422 C CA . LEU A 1 292 ? -5.169 11.599 21.147 1.00 95.00 292 LEU A CA 1
ATOM 2423 C C . LEU A 1 292 ? -4.849 10.315 20.366 1.00 95.00 292 LEU A C 1
ATOM 2425 O O . LEU A 1 292 ? -3.721 10.104 19.929 1.00 95.00 292 LEU A O 1
ATOM 2429 N N . ARG A 1 293 ? -5.843 9.446 20.139 1.00 93.94 293 ARG A N 1
ATOM 2430 C CA . ARG A 1 293 ? -5.677 8.250 19.292 1.00 93.94 293 ARG A CA 1
ATOM 2431 C C . ARG A 1 293 ? -5.506 8.588 17.814 1.00 93.94 293 ARG A C 1
ATOM 2433 O O . ARG A 1 293 ? -4.820 7.849 17.108 1.00 93.94 293 ARG A O 1
ATOM 2440 N N . LYS A 1 294 ? -6.142 9.657 17.321 1.00 93.38 294 LYS A N 1
ATOM 2441 C CA . LYS A 1 294 ? -5.912 10.142 15.952 1.00 93.38 294 LYS A CA 1
ATOM 2442 C C . LYS A 1 294 ? -4.478 10.650 15.819 1.00 93.38 294 LYS A C 1
ATOM 2444 O O . LYS A 1 294 ? -3.809 10.263 14.865 1.00 93.38 294 LYS A O 1
ATOM 2449 N N . GLU A 1 295 ? -3.997 11.420 16.791 1.00 93.62 295 GLU A N 1
ATOM 2450 C CA . GLU A 1 295 ? -2.609 11.896 16.830 1.00 93.62 295 GLU A CA 1
ATOM 2451 C C . GLU A 1 295 ? -1.599 10.742 16.911 1.00 93.62 295 GLU A C 1
ATOM 2453 O O . GLU A 1 295 ? -0.686 10.683 16.088 1.00 93.62 295 GLU A O 1
ATOM 2458 N N . ASP A 1 296 ? -1.799 9.762 17.806 1.00 94.06 296 ASP A N 1
ATOM 2459 C CA . ASP A 1 296 ? -0.939 8.566 17.901 1.00 94.06 296 ASP A CA 1
ATOM 2460 C C . ASP A 1 296 ? -0.866 7.811 16.566 1.00 94.06 296 ASP A C 1
ATOM 2462 O O . ASP A 1 296 ? 0.209 7.392 16.130 1.00 94.06 296 ASP A O 1
ATOM 2466 N N . LYS A 1 297 ? -1.999 7.690 15.864 1.00 94.38 297 LYS A N 1
ATOM 2467 C CA . LYS A 1 297 ? -2.062 7.038 14.552 1.00 94.38 297 LYS A CA 1
ATOM 2468 C C . LYS A 1 297 ? -1.281 7.805 13.481 1.00 94.38 297 LYS A C 1
ATOM 2470 O O . LYS A 1 297 ? -0.634 7.172 12.644 1.00 94.38 297 LYS A O 1
ATOM 2475 N N . ILE A 1 298 ? -1.329 9.139 13.494 1.00 94.31 298 ILE A N 1
ATOM 2476 C CA . ILE A 1 298 ? -0.545 9.983 12.577 1.00 94.31 298 ILE A CA 1
ATOM 2477 C C . ILE A 1 298 ? 0.950 9.845 12.894 1.00 94.31 298 ILE A C 1
ATOM 2479 O O . ILE A 1 298 ? 1.746 9.592 11.987 1.00 94.31 298 ILE A O 1
ATOM 2483 N N . ALA A 1 299 ? 1.329 9.909 14.173 1.00 93.56 299 ALA A N 1
ATOM 2484 C CA . ALA A 1 299 ? 2.709 9.727 14.619 1.00 93.56 299 ALA A CA 1
ATOM 2485 C C . ALA A 1 299 ? 3.263 8.344 14.229 1.00 93.56 299 ALA A C 1
ATOM 2487 O O . ALA A 1 299 ? 4.383 8.227 13.725 1.00 93.56 299 ALA A O 1
ATOM 2488 N N . GLU A 1 300 ? 2.468 7.282 14.393 1.00 94.38 300 GLU A N 1
ATOM 2489 C CA . GLU A 1 300 ? 2.835 5.931 13.969 1.00 94.38 300 GLU A CA 1
ATOM 2490 C C . GLU A 1 300 ? 3.035 5.841 12.445 1.00 94.38 300 GLU A C 1
ATOM 2492 O O . GLU A 1 300 ? 4.000 5.223 11.978 1.00 94.38 300 GLU A O 1
ATOM 2497 N N . GLY A 1 301 ? 2.144 6.465 11.666 1.00 92.88 301 GLY A N 1
ATOM 2498 C CA . GLY A 1 301 ? 2.261 6.569 10.210 1.00 92.88 301 GLY A CA 1
ATOM 2499 C C . GLY A 1 301 ? 3.568 7.240 9.785 1.00 92.88 301 GLY A C 1
ATOM 2500 O O . GLY A 1 301 ? 4.327 6.669 8.992 1.00 92.88 301 GLY A O 1
ATOM 2501 N N . ALA A 1 302 ? 3.885 8.383 10.399 1.00 92.81 302 ALA A N 1
ATOM 2502 C CA . ALA A 1 302 ? 5.117 9.128 10.160 1.00 92.81 302 ALA A CA 1
ATOM 2503 C C . ALA A 1 302 ? 6.372 8.293 10.476 1.00 92.81 302 ALA A C 1
ATOM 2505 O O . ALA A 1 302 ? 7.266 8.186 9.631 1.00 92.81 302 ALA A O 1
ATOM 2506 N N . ILE A 1 303 ? 6.422 7.619 11.635 1.00 92.88 303 ILE A N 1
ATOM 2507 C CA . ILE A 1 303 ? 7.538 6.728 12.014 1.00 92.88 303 ILE A CA 1
ATOM 2508 C C . ILE A 1 303 ? 7.734 5.631 10.963 1.00 92.88 303 ILE A C 1
ATOM 2510 O O . ILE A 1 303 ? 8.842 5.450 10.447 1.00 92.88 303 ILE A O 1
ATOM 2514 N N . LYS A 1 304 ? 6.657 4.911 10.614 1.00 91.50 304 LYS A N 1
ATOM 2515 C CA . LYS A 1 304 ? 6.708 3.820 9.628 1.00 91.50 304 LYS A CA 1
ATOM 2516 C C . LYS A 1 304 ? 7.197 4.326 8.274 1.00 91.50 304 LYS A C 1
ATOM 2518 O O . LYS A 1 304 ? 7.974 3.636 7.614 1.00 91.50 304 LYS A O 1
ATOM 2523 N N . ARG A 1 305 ? 6.773 5.519 7.850 1.00 89.56 305 ARG A N 1
ATOM 2524 C CA . ARG A 1 305 ? 7.211 6.117 6.584 1.00 89.56 305 ARG A CA 1
ATOM 2525 C C . ARG A 1 305 ? 8.687 6.492 6.609 1.00 89.56 305 ARG A C 1
ATOM 2527 O O . ARG A 1 305 ? 9.404 6.116 5.687 1.00 89.56 305 ARG A O 1
ATOM 2534 N N . ILE A 1 306 ? 9.159 7.162 7.660 1.00 89.06 306 ILE A N 1
ATOM 2535 C CA . ILE A 1 306 ? 10.574 7.542 7.798 1.00 89.06 306 ILE A CA 1
ATOM 2536 C C . ILE A 1 306 ? 11.465 6.296 7.766 1.00 89.06 306 ILE A C 1
ATOM 2538 O O . ILE A 1 306 ? 12.453 6.266 7.032 1.00 89.06 306 ILE A O 1
ATOM 2542 N N . GLN A 1 307 ? 11.100 5.248 8.511 1.00 90.19 307 GLN A N 1
ATOM 2543 C CA . GLN A 1 307 ? 11.838 3.982 8.526 1.00 90.19 307 GLN A CA 1
ATOM 2544 C C . GLN A 1 307 ? 11.881 3.324 7.142 1.00 90.19 307 GLN A C 1
ATOM 2546 O O . GLN A 1 307 ? 12.952 2.920 6.693 1.00 90.19 307 GLN A O 1
ATOM 2551 N N . ARG A 1 308 ? 10.747 3.267 6.430 1.00 87.44 308 ARG A N 1
ATOM 2552 C CA . ARG A 1 308 ? 10.693 2.727 5.060 1.00 87.44 308 ARG A CA 1
ATOM 2553 C C . ARG A 1 308 ? 11.577 3.512 4.101 1.00 87.44 308 ARG A C 1
ATOM 2555 O O . ARG A 1 308 ? 12.309 2.898 3.336 1.00 87.44 308 ARG A O 1
ATOM 2562 N N . THR A 1 309 ? 11.539 4.842 4.159 1.00 86.56 309 THR A N 1
ATOM 2563 C CA . THR A 1 309 ? 12.365 5.700 3.302 1.00 86.56 309 THR A CA 1
ATOM 2564 C C . THR A 1 309 ? 13.852 5.516 3.596 1.00 86.56 309 THR A C 1
ATOM 2566 O O . THR A 1 309 ? 14.635 5.381 2.660 1.00 86.56 309 THR A O 1
ATOM 2569 N N . ARG A 1 310 ? 14.251 5.457 4.876 1.00 88.06 310 ARG A N 1
ATOM 2570 C CA . ARG A 1 310 ? 15.647 5.198 5.275 1.00 88.06 310 ARG A CA 1
ATOM 2571 C C . ARG A 1 310 ? 16.142 3.848 4.765 1.00 88.06 310 ARG A C 1
ATOM 2573 O O . ARG A 1 310 ? 17.220 3.786 4.188 1.00 88.06 310 ARG A O 1
ATOM 2580 N N . GLU A 1 311 ? 15.338 2.803 4.926 1.00 87.50 311 GLU A N 1
ATOM 2581 C CA . GLU A 1 311 ? 15.662 1.460 4.440 1.00 87.50 311 GLU A CA 1
ATOM 2582 C C . GLU A 1 311 ? 15.780 1.417 2.911 1.00 87.50 311 GLU A C 1
ATOM 2584 O O . GLU A 1 311 ? 16.734 0.868 2.370 1.00 87.50 311 GLU A O 1
ATOM 2589 N N . SER A 1 312 ? 14.839 2.034 2.196 1.00 84.62 312 SER A N 1
ATOM 2590 C CA . SER A 1 312 ? 14.887 2.108 0.735 1.00 84.62 312 SER A CA 1
ATOM 2591 C C . SER A 1 312 ? 16.121 2.869 0.238 1.00 84.62 312 SER A C 1
ATOM 2593 O O . SER A 1 312 ? 16.777 2.407 -0.689 1.00 84.62 312 SER A O 1
ATOM 2595 N N . ASN A 1 313 ? 16.478 3.990 0.872 1.00 85.38 313 ASN A N 1
ATOM 2596 C CA . ASN A 1 313 ? 17.682 4.747 0.520 1.00 85.38 313 ASN A CA 1
ATOM 2597 C C . ASN A 1 313 ? 18.962 3.949 0.809 1.00 85.38 313 ASN A C 1
ATOM 2599 O O . ASN A 1 313 ? 19.891 3.979 0.007 1.00 85.38 313 ASN A O 1
ATOM 2603 N N . ARG A 1 314 ? 19.002 3.211 1.927 1.00 87.12 314 ARG A N 1
ATOM 2604 C CA . ARG A 1 314 ? 20.125 2.333 2.271 1.00 87.12 314 ARG A CA 1
ATOM 2605 C C . ARG A 1 314 ? 20.339 1.260 1.203 1.00 87.12 314 ARG A C 1
ATOM 2607 O O . ARG A 1 314 ? 21.456 1.111 0.726 1.00 87.12 314 ARG A O 1
ATOM 2614 N N . ILE A 1 315 ? 19.275 0.564 0.798 1.00 84.56 315 ILE A N 1
ATOM 2615 C CA . ILE A 1 315 ? 19.343 -0.478 -0.240 1.00 84.56 315 ILE A CA 1
ATOM 2616 C C . ILE A 1 315 ? 19.799 0.110 -1.578 1.00 84.56 315 ILE A C 1
ATOM 2618 O O . ILE A 1 315 ? 20.639 -0.479 -2.251 1.00 84.56 315 ILE A O 1
ATOM 2622 N N . ASP A 1 316 ? 19.264 1.268 -1.969 1.00 81.44 316 ASP A N 1
ATOM 2623 C CA . ASP A 1 316 ? 19.681 1.940 -3.203 1.00 81.44 316 ASP A CA 1
ATOM 2624 C C . ASP A 1 316 ? 21.180 2.281 -3.175 1.00 81.44 316 ASP A C 1
ATOM 2626 O O . ASP A 1 316 ? 21.899 2.031 -4.141 1.00 81.44 316 ASP A O 1
ATOM 2630 N N . GLN A 1 317 ? 21.681 2.781 -2.044 1.00 82.88 317 GLN A N 1
ATOM 2631 C CA . GLN A 1 317 ? 23.095 3.108 -1.889 1.00 82.88 317 GLN A CA 1
ATOM 2632 C C . GLN A 1 317 ? 23.994 1.865 -1.863 1.00 82.88 317 GLN A C 1
ATOM 2634 O O . GLN A 1 317 ? 25.047 1.868 -2.499 1.00 82.88 317 GLN A O 1
ATOM 2639 N N . GLU A 1 318 ? 23.574 0.786 -1.199 1.00 83.75 318 GLU A N 1
ATOM 2640 C CA . GLU A 1 318 ? 24.268 -0.507 -1.234 1.00 83.75 318 GLU A CA 1
ATOM 2641 C C . GLU A 1 318 ? 24.352 -1.050 -2.672 1.00 83.75 318 GLU A C 1
ATOM 2643 O O . GLU A 1 318 ? 25.442 -1.407 -3.123 1.00 83.75 318 GLU A O 1
ATOM 2648 N N . ASN A 1 319 ? 23.251 -1.016 -3.431 1.00 78.75 319 ASN A N 1
ATOM 2649 C CA . ASN A 1 319 ? 23.225 -1.457 -4.829 1.00 78.75 319 ASN A CA 1
ATOM 2650 C C . ASN A 1 319 ? 24.162 -0.619 -5.718 1.00 78.75 319 ASN A C 1
ATOM 2652 O O . ASN A 1 319 ? 24.889 -1.170 -6.549 1.00 78.75 319 ASN A O 1
ATOM 2656 N N . ARG A 1 320 ? 24.190 0.710 -5.535 1.00 75.38 320 ARG A N 1
ATOM 2657 C CA . ARG A 1 320 ? 25.108 1.600 -6.270 1.00 75.38 320 ARG A CA 1
ATOM 2658 C C . ARG A 1 320 ? 26.569 1.297 -5.948 1.00 75.38 320 ARG A C 1
ATOM 2660 O O . ARG A 1 320 ? 27.369 1.160 -6.870 1.00 75.38 320 ARG A O 1
ATOM 2667 N N . ASN A 1 321 ? 26.899 1.138 -4.666 1.00 75.19 321 ASN A N 1
ATOM 2668 C CA . ASN A 1 321 ? 28.261 0.848 -4.213 1.00 75.19 321 ASN A CA 1
ATOM 2669 C C . ASN A 1 321 ? 28.756 -0.523 -4.704 1.00 75.19 321 ASN A C 1
ATOM 2671 O O . ASN A 1 321 ? 29.921 -0.679 -5.071 1.00 75.19 321 ASN A O 1
ATOM 2675 N N . GLN A 1 322 ? 27.881 -1.531 -4.746 1.00 67.94 322 GLN A N 1
ATOM 2676 C CA . GLN A 1 322 ? 28.214 -2.830 -5.334 1.00 67.94 322 GLN A CA 1
ATOM 2677 C C . GLN A 1 322 ? 28.510 -2.704 -6.834 1.00 67.94 322 GLN A C 1
ATOM 2679 O O . GLN A 1 322 ? 29.495 -3.259 -7.322 1.00 67.94 322 GLN A O 1
ATOM 2684 N N . HIS A 1 323 ? 27.697 -1.938 -7.565 1.00 65.12 323 HIS A N 1
ATOM 2685 C CA . HIS A 1 323 ? 27.901 -1.724 -8.994 1.00 65.12 323 HIS A CA 1
ATOM 2686 C C . HIS A 1 323 ? 29.226 -1.001 -9.293 1.00 65.12 323 HIS A C 1
ATOM 2688 O O . HIS A 1 323 ? 29.944 -1.392 -10.216 1.00 65.12 323 HIS A O 1
ATOM 2694 N N . THR A 1 324 ? 29.601 0.004 -8.492 1.00 62.75 324 THR A N 1
ATOM 2695 C CA . THR A 1 324 ? 30.892 0.696 -8.639 1.00 62.75 324 THR A CA 1
ATOM 2696 C C . THR A 1 324 ? 32.074 -0.214 -8.312 1.00 62.75 324 THR A C 1
ATOM 2698 O O . THR A 1 324 ? 33.025 -0.252 -9.088 1.00 62.75 324 THR A O 1
ATOM 2701 N N . ASN A 1 325 ? 31.996 -0.996 -7.229 1.00 60.31 325 ASN A N 1
ATOM 2702 C CA . ASN A 1 325 ? 33.064 -1.916 -6.814 1.00 60.31 325 ASN A CA 1
ATOM 2703 C C . ASN A 1 325 ? 33.315 -3.045 -7.827 1.00 60.31 325 ASN A C 1
ATOM 2705 O O . ASN A 1 325 ? 34.454 -3.459 -8.040 1.00 60.31 325 ASN A O 1
ATOM 2709 N N . ASN A 1 326 ? 32.263 -3.546 -8.478 1.00 60.41 326 ASN A N 1
ATOM 2710 C CA . ASN A 1 326 ? 32.410 -4.567 -9.516 1.00 60.41 326 ASN A CA 1
ATOM 2711 C C . ASN A 1 326 ? 33.024 -3.991 -10.802 1.00 60.41 326 ASN A C 1
ATOM 2713 O O . ASN A 1 326 ? 33.846 -4.654 -11.436 1.00 60.41 326 ASN A O 1
ATOM 2717 N N . LYS A 1 327 ? 32.704 -2.737 -11.158 1.00 59.25 327 LYS A N 1
ATOM 2718 C CA . LYS A 1 327 ? 33.345 -2.037 -12.286 1.00 59.25 327 LYS A CA 1
ATOM 2719 C C . LYS A 1 327 ? 34.840 -1.810 -12.065 1.00 59.25 327 LYS A C 1
ATOM 2721 O O . LYS A 1 327 ? 35.611 -1.998 -13.003 1.00 59.25 327 LYS A O 1
ATOM 2726 N N . THR A 1 328 ? 35.264 -1.418 -10.863 1.00 57.25 328 THR A N 1
ATOM 2727 C CA . THR A 1 328 ? 36.695 -1.248 -10.549 1.00 57.25 328 THR A CA 1
ATOM 2728 C C . THR A 1 328 ? 37.443 -2.575 -10.592 1.00 57.25 328 THR A C 1
ATOM 2730 O O . THR A 1 328 ? 38.450 -2.660 -11.286 1.00 57.25 328 THR A O 1
ATOM 2733 N N . ARG A 1 329 ? 36.899 -3.643 -9.990 1.00 55.00 329 ARG A N 1
ATOM 2734 C CA . ARG A 1 329 ? 37.499 -4.991 -10.068 1.00 55.00 329 ARG A CA 1
ATOM 2735 C C . ARG A 1 329 ? 37.648 -5.504 -11.503 1.00 55.00 329 ARG A C 1
ATOM 2737 O O . ARG A 1 329 ? 38.685 -6.061 -11.848 1.00 55.00 329 ARG A O 1
ATOM 2744 N N . SER A 1 330 ? 36.638 -5.294 -12.350 1.00 52.94 330 SER A N 1
ATOM 2745 C CA . SER A 1 330 ? 36.703 -5.676 -13.767 1.00 52.94 330 SER A CA 1
ATOM 2746 C C . SER A 1 330 ? 37.784 -4.890 -14.522 1.00 52.94 330 SER A C 1
ATOM 2748 O O . SER A 1 330 ? 38.569 -5.492 -15.256 1.00 52.94 330 SER A O 1
ATOM 2750 N N . ARG A 1 331 ? 37.904 -3.577 -14.280 1.00 52.56 331 ARG A N 1
ATOM 2751 C CA . ARG A 1 331 ? 38.950 -2.738 -14.890 1.00 52.56 331 ARG A CA 1
ATOM 2752 C C . ARG A 1 331 ? 40.361 -3.139 -14.459 1.00 52.56 331 ARG A C 1
ATOM 2754 O O . ARG A 1 331 ? 41.239 -3.216 -15.317 1.00 52.56 331 ARG A O 1
ATOM 2761 N N . ASP A 1 332 ? 40.571 -3.451 -13.184 1.00 48.62 332 ASP A N 1
ATOM 2762 C CA . ASP A 1 332 ? 41.878 -3.902 -12.692 1.00 48.62 332 ASP A CA 1
ATOM 2763 C C . ASP A 1 332 ? 42.260 -5.270 -13.275 1.00 48.62 332 ASP A C 1
ATOM 2765 O O . ASP A 1 332 ? 43.386 -5.447 -13.732 1.00 48.62 332 ASP A O 1
ATOM 2769 N N . SER A 1 333 ? 41.299 -6.195 -13.404 1.00 50.06 333 SER A N 1
ATOM 2770 C CA . SER A 1 333 ? 41.536 -7.492 -14.061 1.00 50.06 333 SER A CA 1
ATOM 2771 C C . SER A 1 333 ? 41.845 -7.380 -15.561 1.00 50.06 333 SER A C 1
ATOM 2773 O O . SER A 1 333 ? 42.588 -8.197 -16.096 1.00 50.06 333 SER A O 1
ATOM 2775 N N . SER A 1 334 ? 41.313 -6.355 -16.243 1.00 50.69 334 SER A N 1
ATOM 2776 C CA . SER A 1 334 ? 41.609 -6.083 -17.658 1.00 50.69 334 SER A CA 1
ATOM 2777 C C . SER A 1 334 ? 42.945 -5.369 -17.884 1.00 50.69 334 SER A C 1
ATOM 2779 O O . SER A 1 334 ? 43.469 -5.422 -18.987 1.00 50.69 334 SER A O 1
ATOM 2781 N N . ARG A 1 335 ? 43.502 -4.712 -16.855 1.00 50.72 335 ARG A N 1
ATOM 2782 C CA . ARG A 1 335 ? 44.821 -4.054 -16.905 1.00 50.72 335 ARG A CA 1
ATOM 2783 C C . ARG A 1 335 ? 45.981 -4.982 -16.535 1.00 50.72 335 ARG A C 1
ATOM 2785 O O . ARG A 1 335 ? 47.126 -4.620 -16.762 1.00 50.72 335 ARG A O 1
ATOM 2792 N N . GLN A 1 336 ? 45.688 -6.143 -15.952 1.00 46.28 336 GLN A N 1
ATOM 2793 C CA . GLN A 1 336 ? 46.670 -7.164 -15.568 1.00 46.28 336 GLN A CA 1
ATOM 2794 C C . GLN A 1 336 ? 46.837 -8.286 -16.611 1.00 46.28 336 GLN A C 1
ATOM 2796 O O . GLN A 1 336 ? 47.467 -9.296 -16.303 1.00 46.28 336 GLN A O 1
ATOM 2801 N N . ARG A 1 337 ? 46.266 -8.143 -17.814 1.00 38.94 337 ARG A N 1
ATOM 2802 C CA . ARG A 1 337 ? 46.421 -9.098 -18.921 1.00 38.94 337 ARG A CA 1
ATOM 2803 C C . ARG A 1 337 ? 47.290 -8.548 -20.032 1.00 38.94 337 ARG A C 1
ATOM 2805 O O . ARG A 1 337 ? 47.113 -7.353 -20.355 1.00 38.94 337 ARG A O 1
#

Mean predicted aligned error: 15.35 Å

Foldseek 3Di:
DWDWDWDWDPPDPDTDIDIDTDQADPVPRDGDDDDPVVVVVVLVVVQVVCVVVVHDDDPDPDVPDPVVLVLVVVQQVVLLQQFLDPVSSQVSSVVVQKHWFDFVVDPFIWIAGLQDDDTDTQVVSPPCRGPVNSNVSSPVCCVVPNGCSNCVVVPDPPPPPPPPPPPVVPVVPDPVNVVCCVPPNPPPPVVVVVVVCVVVCVDPDPDPPPPPVVVVVVVVVVVVLVVLLVCLCVVVVQPDLVSLVVVLVVLVVVLVVLVVVLVVLVVQCVDPPRDPVSVVVNVVSVVVSVVSVVSSVSSVVNSVSVVSNVVSVVVNVVSVVSVVVVVVVVVVVVVVD

Organism: NCBI:txid745368

Nearest PDB structures (foldseek):
  9had-assembly2_B  TM=4.216E-01  e=1.033E+00  Dermatophagoides farinae
  6h2d-assembly1_R  TM=3.313E-01  e=3.993E+00  Aeromonas hydrophila subsp. hydrophila AL09-71

Sequence (337 aa):
RFQVLVATHMNTDNLHNHFVINSVSYVDGKKYEQRRSQYAEFRAASDKLCREYGLSVVEQPKAKEPARYARMREAIDQACEDASTAEDFHRSLYRQRYIFGSDPNRRYATIRARDGGRAVRLYRLGEEYDLAAIDDRLRGNYLLYGAGLYERKHPPRQYTPKRYRSKDTYAGKGVLQIFFEVFFGESQMHRLYLYYCYQLGILPKKQQPHINRPELERIWKDTERILAEHAFVHDHKFPSLQAIVDYRKGLSRQIDALAAQRAEIVKQMRRKDASPKLADRRAMLTCKIAELRKEDKIAEGAIKRIQRTRESNRIDQENRNQHTNNKTRSRDSSRQR

Radius of gyration: 32.1 Å; Cα contacts (8 Å, |Δi|>4): 241; chains: 1; bounding box: 78×80×91 Å

Solvent-accessible surface area (backbone atoms only — not comparable to full-atom values): 19462 Å² total; per-residue (Å²): 117,58,56,71,49,78,47,74,45,78,91,48,98,70,70,48,74,47,78,51,65,46,57,50,19,87,84,73,68,49,67,65,80,88,54,80,67,53,56,56,53,51,46,51,54,50,45,51,51,30,53,77,73,72,43,89,66,79,88,74,78,64,75,78,68,57,70,64,55,58,55,50,50,54,46,50,52,55,15,46,76,42,12,22,41,75,67,44,28,52,50,42,28,42,73,73,43,32,42,75,39,77,52,90,92,45,99,62,41,30,43,26,46,40,92,45,74,78,70,40,50,30,71,79,76,31,74,80,54,23,72,68,47,47,51,51,52,19,47,54,36,25,76,74,59,34,81,55,38,34,50,70,78,55,57,80,80,71,86,66,76,80,74,78,68,76,78,66,85,53,79,85,58,53,73,65,56,52,49,42,49,75,76,68,36,97,46,68,66,55,54,50,47,52,49,48,34,39,73,75,53,77,35,84,68,77,77,73,80,80,76,58,59,73,59,49,53,50,50,50,55,53,49,53,51,50,50,51,28,48,48,53,47,58,77,67,60,60,90,44,75,64,54,53,55,52,49,45,54,50,52,50,55,52,44,51,53,49,50,50,54,40,51,51,49,56,57,52,58,73,43,95,85,46,61,74,71,51,57,58,54,43,50,52,47,50,52,54,44,52,51,56,51,51,51,48,51,38,53,50,51,38,53,55,50,53,51,30,45,53,52,40,52,49,53,51,50,51,45,50,52,51,55,52,52,52,52,51,52,53,52,54,60,63,70,76,107